Protein AF-A0A8J4SKR1-F1 (afdb_monomer_lite)

Radius of gyration: 70.41 Å; chains: 1; bounding box: 166×47×208 Å

pLDDT: mean 72.51, std 21.47, range [29.7, 98.38]

Secondary structure (DSSP, 8-state):
-HHHHHHHHHHHHHHHHHHHHHHHHHHHHHHHHHHHHHHHHHHHHHHHHHHHHHHS----TT---TT---HHHHHHHHHHHHHHHHHHHHHHHHHHHHHHHHHHT-------------------S-PPPHHHHHHHHHHHHHHHHHHHHHHHHHHHHHHHHHHHHHHHHHHHHHHHHHHHHHHHHHHHHHHHHHH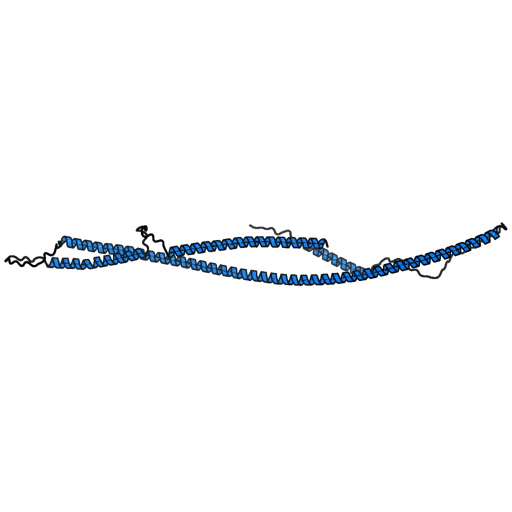HHHHHHHHHHHHHHHHHHHHHHHHHHHHHHHHHHHHHHHHHHHHHHHHHHHHHHHHHHHHHHHHHHHHHHHHHHHHHHHHHHHHHHHHTS----------------------------------HHHHHHHHHHHHHHHHHHHHHHHTTS--S-------

InterPro domains:
  IPR009800 Coiled-coil alpha-helical rod protein 1 [PTHR46822] (12-260)

Organism: NCBI:txid100268

Sequence (355 aa):
IYVLFQLLRKQLQREKSQHEALQKSYSEFRKVAMTSLSGLHAHAAQLSHTILQFVHPQVDPERLPLNSLSAPHIFYRLRQLERRLNFAVNRLPLLGGHMTLHRSLAPERCDQAIQTCSPGRDHFLGSLSSAEMKELISHAQAEVEQLKQERDSVLRKLEQNAKTFNQRVQTAQDEVKLEVSNLRELTRVLEESLKEKNEELNNCHVQLDELKTRQLQIQQEATEERSRLQAQLAETNKQLAKAKVEVRRAERRIDRDLNERKLLMAGMEDTSRSRIQHTEHTSHAVQPDLCAVHATDVKVNLQPMLTGTTDLNVTHCLNPVQLDAVAKSLHQLTQLAKCLKSDSSDDADSSEIQT

Foldseek 3Di:
DVVVVVVVVVVVVVVVVVVVVVVVVVVVVVVVVVVVVVVVVVVVVVVVVVVVCVVDVPCPVPDDPPPDQDPVNLVVVLVVLVVVLVVLVVVLVVLVVVLVVVVVVDDDDDPDDDDDDDPDDPPPPDDDDNVRSVVVNVVSVVVNVVSVVVNVVSVVVNVVVVVVVVVVVVVVVVVVVVVVVVVVVVVVVVVVVVVVVVVVVVVVVVVVVVVVVVVVVVVVVVVVVVVVVVVVVVVVVVVVVVVVVVVVVVVVVVVVVVVVVVVVVVVVVVVVVVVVVVVVVVPVDDDDDDDDDDDDDDDDDDDDDDDDDDDDDPPPPDDVVVVVVVVVVVVVVVVVVVVVVVVVPDDPDDPDDDD

Structure (mmCIF, N/CA/C/O backbone):
data_AF-A0A8J4SKR1-F1
#
_entry.id   AF-A0A8J4SKR1-F1
#
loop_
_atom_site.group_PDB
_atom_site.id
_atom_site.type_symbol
_atom_site.label_atom_id
_atom_site.label_alt_id
_atom_site.label_comp_id
_atom_site.label_asym_id
_atom_site.label_entity_id
_atom_site.label_seq_id
_atom_site.pdbx_PDB_ins_code
_atom_site.Cartn_x
_atom_site.Cartn_y
_atom_site.Cartn_z
_atom_site.occupancy
_atom_site.B_iso_or_equiv
_atom_site.auth_seq_id
_atom_site.auth_comp_id
_atom_site.auth_asym_id
_atom_site.auth_atom_id
_atom_site.pdbx_PDB_model_num
ATOM 1 N N . ILE A 1 1 ? 24.626 -6.572 -35.441 1.00 64.19 1 ILE A N 1
ATOM 2 C CA . ILE A 1 1 ? 23.379 -7.381 -35.348 1.00 64.19 1 ILE A CA 1
ATOM 3 C C . ILE A 1 1 ? 23.491 -8.469 -34.274 1.00 64.19 1 ILE A C 1
ATOM 5 O O . ILE A 1 1 ? 22.722 -8.423 -33.326 1.00 64.19 1 ILE A O 1
ATOM 9 N N . TYR A 1 2 ? 24.471 -9.381 -34.341 1.00 67.38 2 TYR A N 1
ATOM 10 C CA . TYR A 1 2 ? 24.635 -10.476 -33.363 1.00 67.38 2 TYR A CA 1
ATOM 11 C C . TYR A 1 2 ? 24.804 -10.013 -31.898 1.00 67.38 2 TYR A C 1
ATOM 13 O O . TYR A 1 2 ? 24.152 -10.536 -30.998 1.00 67.38 2 TYR A O 1
ATOM 21 N N . VAL A 1 3 ? 25.607 -8.969 -31.663 1.00 71.62 3 VAL A N 1
ATOM 22 C CA . VAL A 1 3 ? 25.826 -8.384 -30.323 1.00 71.62 3 VAL A CA 1
ATOM 23 C C . VAL A 1 3 ? 24.549 -7.755 -29.751 1.00 71.62 3 VAL A C 1
ATOM 25 O O . VAL A 1 3 ? 24.255 -7.916 -28.572 1.00 71.62 3 VAL A O 1
ATOM 28 N N . LEU A 1 4 ? 23.746 -7.104 -30.598 1.00 68.94 4 LEU A N 1
ATOM 29 C CA . LEU A 1 4 ? 22.479 -6.484 -30.197 1.00 68.94 4 LEU A CA 1
ATOM 30 C C . LEU A 1 4 ? 21.442 -7.545 -29.792 1.00 68.94 4 LEU A C 1
ATOM 32 O O . LEU A 1 4 ? 20.732 -7.384 -28.805 1.00 68.94 4 LEU A O 1
ATOM 36 N N . PHE A 1 5 ? 21.409 -8.665 -30.521 1.00 78.50 5 PHE A N 1
ATOM 37 C CA . PHE A 1 5 ? 20.557 -9.815 -30.210 1.00 78.50 5 PHE A CA 1
ATOM 38 C C . PHE A 1 5 ? 20.933 -10.468 -28.873 1.00 78.50 5 PHE A C 1
ATOM 40 O O . PHE A 1 5 ? 20.055 -10.817 -28.090 1.00 78.50 5 PHE A O 1
ATOM 47 N N . GLN A 1 6 ? 22.231 -10.601 -28.587 1.00 82.38 6 GLN A N 1
ATOM 48 C CA . GLN A 1 6 ? 22.737 -11.102 -27.302 1.00 82.38 6 GLN A CA 1
ATOM 49 C C . GLN A 1 6 ? 22.342 -10.182 -26.132 1.00 82.38 6 GLN A C 1
ATOM 51 O O . GLN A 1 6 ? 21.929 -10.667 -25.079 1.00 82.38 6 GLN A O 1
ATOM 56 N N . LEU A 1 7 ? 22.414 -8.862 -26.329 1.00 83.31 7 LEU A N 1
ATOM 57 C CA . LEU A 1 7 ? 22.028 -7.859 -25.331 1.00 83.31 7 LEU A CA 1
ATOM 58 C C . LEU A 1 7 ? 20.523 -7.892 -25.032 1.00 83.31 7 LEU A C 1
ATOM 60 O O . LEU A 1 7 ? 20.138 -8.003 -23.870 1.00 83.31 7 LEU A O 1
ATOM 64 N N . LEU A 1 8 ? 19.679 -7.908 -26.068 1.00 81.12 8 LEU A N 1
ATOM 65 C CA . LEU A 1 8 ? 18.223 -8.046 -25.931 1.00 81.12 8 LEU A CA 1
ATOM 66 C C . LEU A 1 8 ? 17.827 -9.348 -25.228 1.00 81.12 8 LEU A C 1
ATOM 68 O O . LEU A 1 8 ? 16.931 -9.351 -24.388 1.00 81.12 8 LEU A O 1
ATOM 72 N N . ARG A 1 9 ? 18.520 -10.454 -25.521 1.00 84.69 9 ARG A N 1
ATOM 73 C CA . ARG A 1 9 ? 18.261 -11.747 -24.878 1.00 84.69 9 ARG A CA 1
ATOM 74 C C . ARG A 1 9 ? 18.609 -11.722 -23.389 1.00 84.69 9 ARG A C 1
ATOM 76 O O . ARG A 1 9 ? 17.839 -12.236 -22.587 1.00 84.69 9 ARG A O 1
ATOM 83 N N . LYS A 1 10 ? 19.721 -11.080 -23.011 1.00 85.81 10 LYS A N 1
ATOM 84 C CA . LYS A 1 10 ? 20.089 -10.869 -21.600 1.00 85.81 10 LYS A CA 1
ATOM 85 C C . LYS A 1 10 ? 19.097 -9.956 -20.876 1.00 85.81 10 LYS A C 1
ATOM 87 O O . LYS A 1 10 ? 18.735 -10.260 -19.744 1.00 85.81 10 LYS A O 1
ATOM 92 N N . GLN A 1 11 ? 18.639 -8.883 -21.523 1.00 82.88 11 GLN A N 1
ATOM 93 C CA . GLN A 1 11 ? 17.628 -7.977 -20.968 1.00 82.88 11 GLN A CA 1
ATOM 94 C C . GLN A 1 11 ? 16.310 -8.721 -20.709 1.00 82.88 11 GLN A C 1
ATOM 96 O O . GLN A 1 11 ? 15.794 -8.691 -19.599 1.00 82.88 11 GLN A O 1
ATOM 101 N N . LEU A 1 12 ? 15.826 -9.477 -21.700 1.00 86.19 12 LEU A N 1
ATOM 102 C CA . LEU A 1 12 ? 14.610 -10.285 -21.586 1.00 86.19 12 LEU A CA 1
ATOM 103 C C . LEU A 1 12 ? 14.718 -11.331 -20.468 1.00 86.19 12 LEU A C 1
ATOM 105 O O . LEU A 1 12 ? 13.757 -11.570 -19.743 1.00 86.19 12 LEU A O 1
ATOM 109 N N . GLN A 1 13 ? 15.892 -11.947 -20.309 1.00 85.88 13 GLN A N 1
ATOM 110 C CA . GLN A 1 13 ? 16.131 -12.920 -19.246 1.00 85.88 13 GLN A CA 1
ATOM 111 C C . GLN A 1 13 ? 16.077 -12.272 -17.854 1.00 85.88 13 GLN A C 1
ATOM 113 O O . GLN A 1 13 ? 15.518 -12.867 -16.935 1.00 85.88 13 GLN A O 1
ATOM 118 N N . ARG A 1 14 ? 16.609 -11.048 -17.707 1.00 86.94 14 ARG A N 1
ATOM 119 C CA . ARG A 1 14 ? 16.536 -10.273 -16.458 1.00 86.94 14 ARG A CA 1
ATOM 120 C C . ARG A 1 14 ? 15.100 -9.893 -16.116 1.00 86.94 14 ARG A C 1
ATOM 122 O O . ARG A 1 14 ? 14.657 -10.204 -15.016 1.00 86.94 14 ARG A O 1
ATOM 129 N N . GLU A 1 15 ? 14.367 -9.325 -17.068 1.00 83.25 15 GLU A N 1
ATOM 130 C CA . GLU A 1 15 ? 12.951 -8.965 -16.895 1.00 83.25 15 GLU A CA 1
ATOM 131 C C . GLU A 1 15 ? 12.106 -10.186 -16.515 1.00 83.25 15 GLU A C 1
ATOM 133 O O . GLU A 1 15 ? 11.306 -10.140 -15.583 1.00 83.25 15 GLU A O 1
ATOM 138 N N . LYS A 1 16 ? 12.347 -11.331 -17.167 1.00 86.81 16 LYS A N 1
ATOM 139 C CA . LYS A 1 16 ? 11.669 -12.584 -16.827 1.00 86.81 16 LYS A CA 1
ATOM 140 C C . LYS A 1 16 ? 11.969 -13.027 -15.392 1.00 86.81 16 LYS A C 1
ATOM 142 O O . LYS A 1 16 ? 11.044 -13.366 -14.660 1.00 86.81 16 LYS A O 1
ATOM 147 N N . SER A 1 17 ? 13.236 -12.988 -14.975 1.00 87.38 17 SER A N 1
ATOM 148 C CA . SER A 1 17 ? 13.617 -13.352 -13.604 1.00 87.38 17 SER A CA 1
ATOM 149 C C . SER A 1 17 ? 13.052 -12.391 -12.551 1.00 87.38 17 SER A C 1
ATOM 151 O O . SER A 1 17 ? 12.629 -12.832 -11.485 1.00 87.38 17 SER A O 1
ATOM 153 N N . GLN A 1 18 ? 12.975 -11.092 -12.859 1.00 83.81 18 GLN A N 1
ATOM 154 C CA . GLN A 1 18 ? 12.355 -10.096 -11.984 1.00 83.81 18 GLN A CA 1
ATOM 155 C C . GLN A 1 18 ? 10.848 -10.320 -11.867 1.00 83.81 18 GLN A C 1
ATOM 157 O O . GLN A 1 18 ? 10.314 -10.273 -10.762 1.00 83.81 18 GLN A O 1
ATOM 162 N N . HIS A 1 19 ? 10.171 -10.632 -12.974 1.00 83.19 19 HIS A N 1
ATOM 163 C CA . HIS A 1 19 ? 8.747 -10.952 -12.965 1.00 83.19 19 HIS A CA 1
ATOM 164 C C . HIS A 1 19 ? 8.445 -12.214 -12.143 1.00 83.19 19 HIS A C 1
ATOM 166 O O . HIS A 1 19 ? 7.527 -12.208 -11.325 1.00 83.19 19 HIS A O 1
ATOM 172 N N . GLU A 1 20 ? 9.249 -13.272 -12.294 1.00 87.69 20 GLU A N 1
ATOM 173 C CA . GLU A 1 20 ? 9.124 -14.500 -11.496 1.00 87.69 20 GLU A CA 1
ATOM 174 C C . GLU A 1 20 ? 9.350 -14.234 -9.995 1.00 87.69 20 GLU A C 1
ATOM 176 O O . GLU A 1 20 ? 8.600 -14.741 -9.155 1.00 87.69 20 GLU A O 1
ATOM 181 N N . ALA A 1 21 ? 10.324 -13.387 -9.640 1.00 86.62 21 ALA A N 1
ATOM 182 C CA . ALA A 1 21 ? 10.569 -12.983 -8.255 1.00 86.62 21 ALA A CA 1
ATOM 183 C C . ALA A 1 21 ? 9.398 -12.175 -7.664 1.00 86.62 21 ALA A C 1
ATOM 185 O O . ALA A 1 21 ? 8.955 -12.449 -6.546 1.00 86.62 21 ALA A O 1
ATOM 186 N N . LEU A 1 22 ? 8.848 -11.231 -8.432 1.00 84.62 22 LEU A N 1
ATOM 187 C CA . LEU A 1 22 ? 7.674 -10.438 -8.052 1.00 84.62 22 LEU A CA 1
ATOM 188 C C . LEU A 1 22 ? 6.434 -11.313 -7.860 1.00 84.62 22 LEU A C 1
ATOM 190 O O . LEU A 1 22 ? 5.716 -11.165 -6.872 1.00 84.62 22 LEU A O 1
ATOM 194 N N . GLN A 1 23 ? 6.203 -12.265 -8.763 1.00 86.69 23 GLN A N 1
ATOM 195 C CA . GLN A 1 23 ? 5.085 -13.199 -8.667 1.00 86.69 23 GLN A CA 1
ATOM 196 C C . GLN A 1 23 ? 5.200 -14.088 -7.421 1.00 86.69 23 GLN A C 1
ATOM 198 O O . GLN A 1 23 ? 4.200 -14.338 -6.741 1.00 86.69 23 GLN A O 1
ATOM 203 N N . LYS A 1 24 ? 6.419 -14.528 -7.084 1.00 88.69 24 LYS A N 1
ATOM 204 C CA . LYS A 1 24 ? 6.681 -15.300 -5.867 1.00 88.69 24 LYS A CA 1
ATOM 205 C C . LYS A 1 24 ? 6.423 -14.466 -4.608 1.00 88.69 24 LYS A C 1
ATOM 207 O O . LYS A 1 24 ? 5.650 -14.910 -3.759 1.00 88.69 24 LYS A O 1
ATOM 212 N N . SER A 1 25 ? 6.957 -13.246 -4.545 1.00 84.62 25 SER A N 1
ATOM 213 C CA . SER A 1 25 ? 6.726 -12.298 -3.443 1.00 84.62 25 SER A CA 1
ATOM 214 C C . SER A 1 25 ? 5.234 -11.999 -3.244 1.00 84.62 25 SER A C 1
ATOM 216 O O . SER A 1 25 ? 4.709 -12.120 -2.137 1.00 84.62 25 SER A O 1
ATOM 218 N N . TYR A 1 26 ? 4.498 -11.741 -4.329 1.00 85.19 26 TYR A N 1
ATOM 219 C CA . TYR A 1 26 ? 3.049 -11.542 -4.275 1.00 85.19 26 TYR A CA 1
ATOM 220 C C . TYR A 1 26 ? 2.308 -12.774 -3.732 1.00 85.19 26 TYR A C 1
ATOM 222 O O . TYR A 1 26 ? 1.372 -12.647 -2.940 1.00 85.19 26 TYR A O 1
ATOM 230 N N . SER A 1 27 ? 2.722 -13.981 -4.130 1.00 84.06 27 SER A N 1
ATOM 231 C CA . SER A 1 27 ? 2.111 -15.221 -3.641 1.00 84.06 27 SER A CA 1
ATOM 232 C C . SER A 1 27 ? 2.346 -15.444 -2.141 1.00 84.06 27 SER A C 1
ATOM 234 O O . SER A 1 27 ? 1.448 -15.924 -1.447 1.00 84.06 27 SER A O 1
ATOM 236 N N . GLU A 1 28 ? 3.519 -15.065 -1.633 1.00 87.25 28 GLU A N 1
ATOM 237 C CA . GLU A 1 28 ? 3.871 -15.140 -0.213 1.00 87.25 28 GLU A CA 1
ATOM 238 C C . GLU A 1 28 ? 3.094 -14.098 0.593 1.00 87.25 28 GLU A C 1
ATOM 240 O O . GLU A 1 28 ? 2.425 -14.458 1.563 1.00 87.25 28 GLU A O 1
ATOM 245 N N . PHE A 1 29 ? 3.061 -12.846 0.128 1.00 86.94 29 PHE A N 1
ATOM 246 C CA . PHE A 1 29 ? 2.246 -11.791 0.730 1.00 86.94 29 PHE A CA 1
ATOM 247 C C . PHE A 1 29 ? 0.768 -12.191 0.804 1.00 86.94 29 PHE A C 1
ATOM 249 O O . PHE A 1 29 ? 0.141 -12.085 1.857 1.00 86.94 29 PHE A O 1
ATOM 256 N N . ARG A 1 30 ? 0.209 -12.725 -0.289 1.00 86.62 30 ARG A N 1
ATOM 257 C CA . ARG A 1 30 ? -1.186 -13.179 -0.326 1.00 86.62 30 ARG A CA 1
ATOM 258 C C . ARG A 1 30 ? -1.452 -14.291 0.687 1.00 86.62 30 ARG A C 1
ATOM 260 O O . ARG A 1 30 ? -2.511 -14.283 1.309 1.00 86.62 30 ARG A O 1
ATOM 267 N N . LYS A 1 31 ? -0.525 -15.238 0.866 1.00 87.00 31 LYS A N 1
ATOM 268 C CA . LYS A 1 31 ? -0.660 -16.284 1.894 1.00 87.00 31 LYS A CA 1
ATOM 269 C C . LYS A 1 31 ? -0.722 -15.671 3.289 1.00 87.00 31 LYS A C 1
ATOM 271 O O . LYS A 1 31 ? -1.662 -15.979 4.014 1.00 87.00 31 LYS A O 1
ATOM 276 N N . VAL A 1 32 ? 0.209 -14.771 3.617 1.00 85.38 32 VAL A N 1
ATOM 277 C CA . VAL A 1 32 ? 0.260 -14.092 4.923 1.00 85.38 32 VAL A CA 1
ATOM 278 C C . VAL A 1 32 ? -1.015 -13.282 5.174 1.00 85.38 32 VAL A C 1
ATOM 280 O O . VAL A 1 32 ? -1.651 -13.434 6.216 1.00 85.38 32 VAL A O 1
ATOM 283 N N . ALA A 1 33 ? -1.450 -12.487 4.196 1.00 70.50 33 ALA A N 1
ATOM 284 C CA . ALA A 1 33 ? -2.665 -11.685 4.298 1.00 70.50 33 ALA A CA 1
ATOM 285 C C . ALA A 1 33 ? -3.915 -12.553 4.524 1.00 70.50 33 ALA A C 1
ATOM 287 O O . ALA A 1 33 ? -4.733 -12.249 5.391 1.00 70.50 33 ALA A O 1
ATOM 288 N N . MET A 1 34 ? -4.045 -13.669 3.797 1.00 84.50 34 MET A N 1
ATOM 289 C CA . MET A 1 34 ? -5.166 -14.598 3.971 1.00 84.50 34 MET A CA 1
ATOM 290 C C . MET A 1 34 ? -5.133 -15.303 5.330 1.00 84.50 34 MET A C 1
ATOM 292 O O . MET A 1 34 ? -6.186 -15.465 5.946 1.00 84.50 34 MET A O 1
ATOM 296 N N . THR A 1 35 ? -3.952 -15.683 5.831 1.00 82.00 35 THR A N 1
ATOM 297 C CA . THR A 1 35 ? -3.831 -16.251 7.181 1.00 82.00 35 THR A CA 1
ATOM 298 C C . THR A 1 35 ? -4.225 -15.239 8.254 1.00 82.00 35 THR A C 1
ATOM 300 O O . THR A 1 35 ? -5.030 -15.576 9.122 1.00 82.00 35 THR A O 1
ATOM 303 N N . SER A 1 36 ? -3.776 -13.985 8.150 1.00 77.75 36 SER A N 1
ATOM 304 C CA . SER A 1 36 ? -4.153 -12.921 9.089 1.00 77.75 36 SER A CA 1
ATOM 305 C C . SER A 1 36 ? -5.655 -12.631 9.060 1.00 77.75 36 SER A C 1
ATOM 307 O O . SER A 1 36 ? -6.281 -12.527 10.113 1.00 77.75 36 SER A O 1
ATOM 309 N N . LEU A 1 37 ? -6.263 -12.586 7.867 1.00 79.12 37 LEU A N 1
ATOM 310 C CA . LEU A 1 37 ? -7.710 -12.414 7.706 1.00 79.12 37 LEU A CA 1
ATOM 311 C C . LEU A 1 37 ? -8.490 -13.566 8.360 1.00 79.12 37 LEU A C 1
ATOM 313 O O . LEU A 1 37 ? -9.465 -13.336 9.074 1.00 79.12 37 LEU A O 1
ATOM 317 N N . SER A 1 38 ? -8.050 -14.810 8.146 1.00 77.31 38 SER A N 1
ATOM 318 C CA . SER A 1 38 ? -8.685 -15.984 8.754 1.00 77.31 38 SER A CA 1
ATOM 319 C C . SER A 1 38 ? -8.552 -15.996 10.282 1.00 77.31 38 SER A C 1
ATOM 321 O O . SER A 1 38 ? -9.516 -16.323 10.973 1.00 77.31 38 SER A O 1
ATOM 323 N N . GLY A 1 39 ? -7.404 -15.559 10.814 1.00 79.31 39 GLY A N 1
ATOM 324 C CA . GLY A 1 39 ? -7.179 -15.400 12.250 1.00 79.31 39 GLY A CA 1
ATOM 325 C C . GLY A 1 39 ? -8.095 -14.344 12.867 1.00 79.31 39 GLY A C 1
ATOM 326 O O . GLY A 1 39 ? -8.744 -14.613 13.875 1.00 79.31 39 GLY A O 1
ATOM 327 N N . LEU A 1 40 ? -8.233 -13.184 12.218 1.00 70.88 40 LEU A N 1
ATOM 328 C CA . LEU A 1 40 ? -9.177 -12.136 12.621 1.00 70.88 40 LEU A CA 1
ATOM 329 C C . LEU A 1 40 ? -10.624 -12.639 12.626 1.00 70.88 40 LEU A C 1
ATOM 331 O O . LEU A 1 40 ? -11.360 -12.385 13.577 1.00 70.88 40 LEU A O 1
ATOM 335 N N . HIS A 1 41 ? -11.028 -13.397 11.604 1.00 74.75 41 HIS A N 1
ATOM 336 C CA . HIS A 1 41 ? -12.371 -13.969 11.548 1.00 74.75 41 HIS A CA 1
ATOM 337 C C . HIS A 1 41 ? -12.610 -14.984 12.679 1.00 74.75 41 HIS A C 1
ATOM 339 O O . HIS A 1 41 ? -13.688 -14.993 13.282 1.00 74.75 41 HIS A O 1
ATOM 345 N N . ALA A 1 42 ? -11.620 -15.821 13.000 1.00 75.88 42 ALA A N 1
ATOM 346 C CA . ALA A 1 42 ? -11.704 -16.758 14.118 1.00 75.88 42 ALA A CA 1
ATOM 347 C C . ALA A 1 42 ? -11.814 -16.026 15.466 1.00 75.88 42 ALA A C 1
ATOM 349 O O . ALA A 1 42 ? -12.671 -16.369 16.283 1.00 75.88 42 ALA A O 1
ATOM 350 N N . HIS A 1 43 ? -11.021 -14.969 15.665 1.00 71.75 43 HIS A N 1
ATOM 351 C CA . HIS A 1 43 ? -11.081 -14.131 16.863 1.00 71.75 43 HIS A CA 1
ATOM 352 C C . HIS A 1 43 ? -12.431 -13.421 17.007 1.00 71.75 43 HIS A C 1
ATOM 354 O O . HIS A 1 43 ? -13.012 -13.415 18.091 1.00 71.75 43 HIS A O 1
ATOM 360 N N . ALA A 1 44 ? -12.971 -12.872 15.916 1.00 68.88 44 ALA A N 1
ATOM 361 C CA . ALA A 1 44 ? -14.284 -12.232 15.905 1.00 68.88 44 ALA A CA 1
ATOM 362 C C . ALA A 1 44 ? -15.416 -13.226 16.223 1.00 68.88 44 ALA A C 1
ATOM 364 O O . ALA A 1 44 ? -16.351 -12.893 16.957 1.00 68.88 44 ALA A O 1
ATOM 365 N N . ALA A 1 45 ? -15.322 -14.463 15.720 1.00 70.31 45 ALA A N 1
ATOM 366 C CA . ALA A 1 45 ? -16.269 -15.530 16.035 1.00 70.31 45 ALA A CA 1
ATOM 367 C C . ALA A 1 45 ? -16.182 -15.955 17.511 1.00 70.31 45 ALA A C 1
ATOM 369 O O . ALA A 1 45 ? -17.214 -16.092 18.168 1.00 70.31 45 ALA A O 1
ATOM 370 N N . GLN A 1 46 ? -14.970 -16.092 18.062 1.00 71.62 46 GLN A N 1
ATOM 371 C CA . GLN A 1 46 ? -14.765 -16.356 19.490 1.00 71.62 46 GLN A CA 1
ATOM 372 C C . GLN A 1 46 ? -15.305 -15.225 20.368 1.00 71.62 46 GLN A C 1
ATOM 374 O O . GLN A 1 46 ? -16.007 -15.498 21.337 1.00 71.62 46 GLN A O 1
ATOM 379 N N . LEU A 1 47 ? -15.039 -13.963 20.028 1.00 63.84 47 LEU A N 1
ATOM 380 C CA . LEU A 1 47 ? -15.595 -12.803 20.733 1.00 63.84 47 LEU A CA 1
ATOM 381 C C . LEU A 1 47 ? -17.123 -12.804 20.693 1.00 63.84 47 LEU A C 1
ATOM 383 O O . LEU A 1 47 ? -17.758 -12.643 21.731 1.00 63.84 47 LEU A O 1
ATOM 387 N N . SER A 1 48 ? -17.713 -13.063 19.525 1.00 64.94 48 SER A N 1
ATOM 388 C CA . SER A 1 48 ? -19.169 -13.158 19.370 1.00 64.94 48 SER A CA 1
ATOM 389 C C . SER A 1 48 ? -19.759 -14.272 20.235 1.00 64.94 48 SER A C 1
ATOM 391 O O . SER A 1 48 ? -20.769 -14.067 20.903 1.00 64.94 48 SER A O 1
ATOM 393 N N . HIS A 1 49 ? -19.106 -15.435 20.282 1.00 65.12 49 HIS A N 1
ATOM 394 C CA . HIS A 1 49 ? -19.520 -16.553 21.124 1.00 65.12 49 HIS A CA 1
ATOM 395 C C . HIS A 1 49 ? -19.400 -16.227 22.621 1.00 65.12 49 HIS A C 1
ATOM 397 O O . HIS A 1 49 ? -20.328 -16.488 23.383 1.00 65.12 49 HIS A O 1
ATOM 403 N N . THR A 1 50 ? -18.304 -15.596 23.044 1.00 63.03 50 THR A N 1
ATOM 404 C CA . THR A 1 50 ? -18.100 -15.165 24.436 1.00 63.03 50 THR A CA 1
ATOM 405 C C . THR A 1 50 ? -19.133 -14.118 24.853 1.00 63.03 50 THR A C 1
ATOM 407 O O . THR A 1 50 ? -19.694 -14.212 25.942 1.00 63.03 50 THR A O 1
ATOM 410 N N . ILE A 1 51 ? -19.451 -13.158 23.977 1.00 56.22 51 ILE A N 1
ATOM 411 C CA . ILE A 1 51 ? -20.506 -12.161 24.206 1.00 56.22 51 ILE A CA 1
ATOM 412 C C . ILE A 1 51 ? -21.870 -12.850 24.325 1.00 56.22 51 ILE A C 1
ATOM 414 O O . ILE A 1 51 ? -22.614 -12.565 25.261 1.00 56.22 51 ILE A O 1
ATOM 418 N N . LEU A 1 52 ? -22.191 -13.800 23.442 1.00 56.19 52 LEU A N 1
ATOM 419 C CA . LEU A 1 52 ? -23.439 -14.566 23.510 1.00 56.19 52 LEU A CA 1
ATOM 420 C C . LEU A 1 52 ? -23.561 -15.369 24.813 1.00 56.19 52 LEU A C 1
ATOM 422 O O . LEU A 1 52 ? -24.628 -15.355 25.421 1.00 56.19 52 LEU A O 1
ATOM 426 N N . GLN A 1 53 ? -22.478 -15.992 25.286 1.00 55.00 53 GLN A N 1
ATOM 427 C CA . GLN A 1 53 ? -22.440 -16.682 26.582 1.00 55.00 53 GLN A CA 1
ATOM 428 C C . GLN A 1 53 ? -22.587 -15.729 27.776 1.00 55.00 53 GLN A C 1
ATOM 430 O O . GLN A 1 53 ? -23.149 -16.108 28.802 1.00 55.00 53 GLN A O 1
ATOM 435 N N . PHE A 1 54 ? -22.104 -14.491 27.652 1.00 50.69 54 PHE A N 1
ATOM 436 C CA . PHE A 1 54 ? -22.254 -13.466 28.685 1.00 50.69 54 PHE A CA 1
ATOM 437 C C . PHE A 1 54 ? -23.685 -12.916 28.755 1.00 50.69 54 PHE A C 1
ATOM 439 O O . PHE A 1 54 ? -24.186 -12.634 29.842 1.00 50.69 54 PHE A O 1
ATOM 446 N N . VAL A 1 55 ? -24.343 -12.766 27.600 1.00 47.09 55 VAL A N 1
ATOM 447 C CA . VAL A 1 55 ? -25.718 -12.249 27.488 1.00 47.09 55 VAL A CA 1
ATOM 448 C C . VAL A 1 55 ? -26.752 -13.338 27.800 1.00 47.09 55 VAL A C 1
ATOM 450 O O . VAL A 1 55 ? -27.793 -13.042 28.382 1.00 47.09 55 VAL A O 1
ATOM 453 N N . HIS A 1 56 ? -26.457 -14.596 27.468 1.00 44.09 56 HIS A N 1
ATOM 454 C CA . HIS A 1 56 ? -27.284 -15.763 27.771 1.00 44.09 56 HIS A CA 1
ATOM 455 C C . HIS A 1 56 ? -26.434 -16.833 28.466 1.00 44.09 56 HIS A C 1
ATOM 457 O O . HIS A 1 56 ? -26.029 -17.807 27.823 1.00 44.09 56 HIS A O 1
ATOM 463 N N . PRO A 1 57 ? -26.151 -16.693 29.774 1.00 47.19 57 PRO A N 1
ATOM 464 C CA . PRO A 1 57 ? -25.570 -17.801 30.512 1.00 47.19 57 PRO A CA 1
ATOM 465 C C . PRO A 1 57 ? -26.548 -18.972 30.406 1.00 47.19 57 PRO A C 1
ATOM 467 O O . PRO A 1 57 ? -27.735 -18.804 30.685 1.00 47.19 57 PRO A O 1
ATOM 470 N N . GLN A 1 58 ? -26.078 -20.140 29.959 1.00 47.09 58 GLN A N 1
ATOM 471 C CA . GLN A 1 58 ? -26.879 -21.361 30.001 1.00 47.09 58 GLN A CA 1
ATOM 472 C C . GLN A 1 58 ? -27.256 -21.614 31.463 1.00 47.09 58 GLN A C 1
ATOM 474 O O . GLN A 1 58 ? -26.445 -22.060 32.274 1.00 47.09 58 GLN A O 1
ATOM 479 N N . VAL A 1 59 ? -28.483 -21.249 31.817 1.00 43.12 59 VAL A N 1
ATOM 480 C CA . VAL A 1 59 ? -29.081 -21.590 33.097 1.00 43.12 59 VAL A CA 1
ATOM 481 C C . VAL A 1 59 ? -29.698 -22.960 32.891 1.00 43.12 59 VAL A C 1
ATOM 483 O O . VAL A 1 59 ? -30.812 -23.052 32.389 1.00 43.12 59 VAL A O 1
ATOM 486 N N . ASP A 1 60 ? -28.974 -24.015 33.255 1.00 42.47 60 ASP A N 1
ATOM 487 C CA . ASP A 1 60 ? -29.614 -25.277 33.616 1.00 42.47 60 ASP A CA 1
ATOM 488 C C . ASP A 1 60 ? -30.222 -25.076 35.014 1.00 42.47 60 ASP A C 1
ATOM 490 O O . ASP A 1 60 ? -29.475 -24.973 35.997 1.00 42.47 60 ASP A O 1
ATOM 494 N N . PRO A 1 61 ? -31.558 -24.974 35.151 1.00 48.00 61 PRO A N 1
ATOM 495 C CA . PRO A 1 61 ? -32.196 -24.655 36.427 1.00 48.00 61 PRO A CA 1
ATOM 496 C C . PRO A 1 61 ? -32.062 -25.767 37.481 1.00 48.00 61 PRO A C 1
ATOM 498 O O . PRO A 1 61 ? -32.389 -25.535 38.642 1.00 48.00 61 PRO A O 1
ATOM 501 N N . GLU A 1 62 ? -31.550 -26.949 37.122 1.00 45.44 62 GLU A N 1
ATOM 502 C CA . GLU A 1 62 ? -31.531 -28.124 38.005 1.00 45.44 62 GLU A CA 1
ATOM 503 C C . GLU A 1 62 ? -30.136 -28.571 38.482 1.00 45.44 62 GLU A C 1
ATOM 505 O O . GLU A 1 62 ? -30.035 -29.517 39.263 1.00 45.44 62 GLU A O 1
ATOM 510 N N . ARG A 1 63 ? -29.039 -27.907 38.082 1.00 44.31 63 ARG A N 1
ATOM 511 C CA . ARG A 1 63 ? -27.669 -28.347 38.439 1.00 44.31 63 ARG A CA 1
ATOM 512 C C . ARG A 1 63 ? -26.712 -27.236 38.870 1.00 44.31 63 ARG A C 1
ATOM 514 O O . ARG A 1 63 ? -25.537 -27.254 38.515 1.00 44.31 63 ARG A O 1
ATOM 521 N N . LEU A 1 64 ? -27.165 -26.295 39.695 1.00 42.25 64 LEU A N 1
ATOM 522 C CA . LEU A 1 64 ? -26.241 -25.372 40.363 1.00 42.25 64 LEU A CA 1
ATOM 523 C C . LEU A 1 64 ? -26.013 -25.793 41.823 1.00 42.25 64 LEU A C 1
ATOM 525 O O . LEU A 1 64 ? -26.967 -25.834 42.603 1.00 42.25 64 LEU A O 1
ATOM 529 N N . PRO A 1 65 ? -24.767 -26.132 42.212 1.00 42.28 65 PRO A N 1
ATOM 530 C CA . PRO A 1 65 ? -24.449 -26.493 43.584 1.00 42.28 65 PRO A CA 1
ATOM 531 C C . PRO A 1 65 ? -24.758 -25.316 44.513 1.00 42.28 65 PRO A C 1
ATOM 533 O O . PRO A 1 65 ? -24.504 -24.159 44.175 1.00 42.28 65 PRO A O 1
ATOM 536 N N . LEU A 1 66 ? -25.225 -25.632 45.725 1.00 47.94 66 LEU A N 1
ATOM 537 C CA . LEU A 1 66 ? -25.614 -24.712 46.810 1.00 47.94 66 LEU A CA 1
ATOM 538 C C . LEU A 1 66 ? -24.551 -23.635 47.164 1.00 47.94 66 LEU A C 1
ATOM 540 O O . LEU A 1 66 ? -24.820 -22.713 47.931 1.00 47.94 66 LEU A O 1
ATOM 544 N N . ASN A 1 67 ? -23.347 -23.742 46.594 1.00 42.81 67 ASN A N 1
ATOM 545 C CA . ASN A 1 67 ? -22.166 -22.943 46.896 1.00 42.81 67 ASN A CA 1
ATOM 546 C C . ASN A 1 67 ? -21.797 -21.886 45.836 1.00 42.81 67 ASN A C 1
ATOM 548 O O . ASN A 1 67 ? -20.933 -21.062 46.126 1.00 42.81 67 ASN A O 1
ATOM 552 N N . SER A 1 68 ? -22.439 -21.832 44.660 1.00 44.97 68 SER A N 1
ATOM 553 C CA . SER A 1 68 ? -22.232 -20.730 43.697 1.00 44.97 68 SER A CA 1
ATOM 554 C C . SER A 1 68 ? -23.483 -19.856 43.587 1.00 44.97 68 SER A C 1
ATOM 556 O O . SER A 1 68 ? -24.263 -19.956 42.639 1.00 44.97 68 SER A O 1
ATOM 558 N N . LEU A 1 69 ? -23.710 -18.997 44.584 1.00 57.09 69 LEU A N 1
ATOM 559 C CA . LEU A 1 69 ? -24.824 -18.052 44.528 1.00 57.09 69 LEU A CA 1
ATOM 560 C C . LEU A 1 69 ? -24.535 -16.954 43.494 1.00 57.09 69 LEU A C 1
ATOM 562 O O . LEU A 1 69 ? -23.751 -16.036 43.739 1.00 57.09 69 LEU A O 1
ATOM 566 N N . SER A 1 70 ? -25.214 -17.031 42.351 1.00 63.56 70 SER A N 1
ATOM 567 C CA . SER A 1 70 ? -25.327 -15.922 41.404 1.00 63.56 70 SER A CA 1
ATOM 568 C C . SER A 1 70 ? -26.018 -14.721 42.069 1.00 63.56 70 SER A C 1
ATOM 570 O O . SER A 1 70 ? -26.821 -14.882 42.993 1.00 63.56 70 SER A O 1
ATOM 572 N N . ALA A 1 71 ? -25.724 -13.496 41.616 1.00 60.81 71 ALA A N 1
ATOM 573 C CA . ALA A 1 71 ? -26.286 -12.271 42.201 1.00 60.81 71 ALA A CA 1
ATOM 574 C C . ALA A 1 71 ? -27.829 -12.290 42.351 1.00 60.81 71 ALA A C 1
ATOM 576 O O . ALA A 1 71 ? -28.311 -11.928 43.427 1.00 60.81 71 ALA A O 1
ATOM 577 N N . PRO A 1 72 ? -28.621 -12.792 41.377 1.00 68.75 72 PRO A N 1
ATOM 578 C CA . PRO A 1 72 ? -30.074 -12.929 41.535 1.00 68.75 72 PRO A CA 1
ATOM 579 C C . PRO A 1 72 ? -30.477 -13.823 42.715 1.00 68.75 72 PRO A C 1
ATOM 581 O O . PRO A 1 72 ? -31.442 -13.533 43.422 1.00 68.75 72 PRO A O 1
ATOM 584 N N . HIS A 1 73 ? -29.710 -14.884 42.969 1.00 69.19 73 HIS A N 1
ATOM 585 C CA . HIS A 1 73 ? -29.958 -15.827 44.055 1.00 69.19 73 HIS A CA 1
ATOM 586 C C . HIS A 1 73 ? -29.689 -15.197 45.432 1.00 69.19 73 HIS A C 1
ATOM 588 O O . HIS A 1 73 ? -30.430 -15.430 46.387 1.00 69.19 73 HIS A O 1
ATOM 594 N N . ILE A 1 74 ? -28.669 -14.336 45.524 1.00 71.56 74 ILE A N 1
ATOM 595 C CA . ILE A 1 74 ? -28.352 -13.557 46.732 1.00 71.56 74 ILE A CA 1
ATOM 596 C C . ILE A 1 74 ? -29.487 -12.578 47.056 1.00 71.56 74 ILE A C 1
ATOM 598 O O . ILE A 1 74 ? -29.953 -12.538 48.194 1.00 71.56 74 ILE A O 1
ATOM 602 N N . PHE A 1 75 ? -29.984 -11.836 46.061 1.00 71.50 75 PHE A N 1
ATOM 603 C CA . PHE A 1 75 ? -31.103 -10.905 46.248 1.00 71.50 75 PHE A CA 1
ATOM 604 C C . PHE A 1 75 ? -32.406 -11.617 46.623 1.00 71.50 75 PHE A C 1
ATOM 606 O O . PHE A 1 75 ? -33.127 -11.157 47.512 1.00 71.50 75 PHE A O 1
ATOM 613 N N . TYR A 1 76 ? -32.695 -12.759 45.993 1.00 73.69 76 TYR A N 1
ATOM 614 C CA . TYR A 1 76 ? -33.848 -13.585 46.348 1.00 73.69 76 TYR A CA 1
ATOM 615 C C . TYR A 1 76 ? -33.768 -14.061 47.806 1.00 73.69 76 TYR A C 1
ATOM 617 O O . TYR A 1 76 ? -34.729 -13.904 48.564 1.00 73.69 76 TYR A O 1
ATOM 625 N N . ARG A 1 77 ? -32.600 -14.563 48.233 1.00 74.69 77 ARG A N 1
ATOM 626 C CA . ARG A 1 77 ? -32.379 -15.010 49.613 1.00 74.69 77 ARG A CA 1
ATOM 627 C C . ARG A 1 77 ? -32.468 -13.861 50.619 1.00 74.69 77 ARG A C 1
ATOM 629 O O . ARG A 1 77 ? -33.092 -14.044 51.660 1.00 74.69 77 ARG A O 1
ATOM 636 N N . LEU A 1 78 ? -31.920 -12.683 50.311 1.00 73.44 78 LEU A N 1
ATOM 637 C CA . LEU A 1 78 ? -32.045 -11.487 51.158 1.00 73.44 78 LEU A CA 1
ATOM 638 C C . LEU A 1 78 ? -33.507 -11.090 51.357 1.00 73.44 78 LEU A C 1
ATOM 640 O O . LEU A 1 78 ? -33.934 -10.896 52.490 1.00 73.44 78 LEU A O 1
ATOM 644 N N . ARG A 1 79 ? -34.294 -11.048 50.279 1.00 76.69 79 ARG A N 1
ATOM 645 C CA . ARG A 1 79 ? -35.721 -10.707 50.339 1.00 76.69 79 ARG A CA 1
ATOM 646 C C . ARG A 1 79 ? -36.533 -11.755 51.111 1.00 76.69 79 ARG A C 1
ATOM 648 O O . ARG A 1 79 ? -37.485 -11.414 51.810 1.00 76.69 79 ARG A O 1
ATOM 655 N N . GLN A 1 80 ? -36.164 -13.034 51.020 1.00 81.38 80 GLN A N 1
ATOM 656 C CA . GLN A 1 80 ? -36.776 -14.102 51.818 1.00 81.38 80 GLN A CA 1
ATOM 657 C C . GLN A 1 80 ? -36.441 -13.959 53.311 1.00 81.38 80 GLN A C 1
ATOM 659 O O . GLN A 1 80 ? -37.332 -14.078 54.154 1.00 81.38 80 GLN A O 1
ATOM 664 N N . LEU A 1 81 ? -35.176 -13.683 53.637 1.00 75.44 81 LEU A N 1
ATOM 665 C CA . LEU A 1 81 ? -34.721 -13.457 55.008 1.00 75.44 81 LEU A CA 1
ATOM 666 C C . LEU A 1 81 ? -35.370 -12.213 55.611 1.00 75.44 81 LEU A C 1
ATOM 668 O O . LEU A 1 81 ? -35.870 -12.287 56.723 1.00 75.44 81 LEU A O 1
ATOM 672 N N . GLU A 1 82 ? -35.456 -11.115 54.865 1.00 78.62 82 GLU A N 1
ATOM 673 C CA . GLU A 1 82 ? -36.131 -9.883 55.280 1.00 78.62 82 GLU A CA 1
ATOM 674 C C . GLU A 1 82 ? -37.598 -10.134 55.658 1.00 78.62 82 GLU A C 1
ATOM 676 O O . GLU A 1 82 ? -38.053 -9.711 56.720 1.00 78.62 82 GLU A O 1
ATOM 681 N N . ARG A 1 83 ? -38.333 -10.896 54.836 1.00 78.62 83 ARG A N 1
ATOM 682 C CA . ARG A 1 83 ? -39.724 -11.278 55.132 1.00 78.62 83 ARG A CA 1
ATOM 683 C C . ARG A 1 83 ? -39.835 -12.146 56.385 1.00 78.62 83 ARG A C 1
ATOM 685 O O . ARG A 1 83 ? -40.712 -11.897 57.208 1.00 78.62 83 ARG A O 1
ATOM 692 N N . ARG A 1 84 ? -38.957 -13.143 56.546 1.00 77.81 84 ARG A N 1
ATOM 693 C CA . ARG A 1 84 ? -38.938 -14.015 57.736 1.00 77.81 84 ARG A CA 1
ATOM 694 C C . ARG A 1 84 ? -38.571 -13.246 59.003 1.00 77.81 84 ARG A C 1
ATOM 696 O O . ARG A 1 84 ? -39.180 -13.470 60.040 1.00 77.81 84 ARG A O 1
ATOM 703 N N . LEU A 1 85 ? -37.622 -12.321 58.907 1.00 75.38 85 LEU A N 1
ATOM 704 C CA . LEU A 1 85 ? -37.143 -11.513 60.023 1.00 75.38 85 LEU A CA 1
ATOM 705 C C . LEU A 1 85 ? -38.214 -10.502 60.450 1.00 75.38 85 LEU A C 1
ATOM 707 O O . LEU A 1 85 ? -38.507 -10.412 61.635 1.00 75.38 85 LEU A O 1
ATOM 711 N N . ASN A 1 86 ? -38.898 -9.851 59.501 1.00 77.75 86 ASN A N 1
ATOM 712 C CA . ASN A 1 86 ? -40.084 -9.036 59.791 1.00 77.75 86 ASN A CA 1
ATOM 713 C C . ASN A 1 86 ? -41.196 -9.856 60.454 1.00 77.75 86 ASN A C 1
ATOM 715 O O . ASN A 1 86 ? -41.786 -9.424 61.442 1.00 77.75 86 ASN A O 1
ATOM 719 N N . PHE A 1 87 ? -41.472 -11.058 59.947 1.00 75.94 87 PHE A N 1
ATOM 720 C CA . PHE A 1 87 ? -42.477 -11.938 60.539 1.00 75.94 87 PHE A CA 1
ATOM 721 C C . PHE A 1 87 ? -42.117 -12.352 61.979 1.00 75.94 87 PHE A C 1
ATOM 723 O O . PHE A 1 87 ? -42.964 -12.277 62.869 1.00 75.94 87 PHE A O 1
ATOM 730 N N . ALA A 1 88 ? -40.862 -12.730 62.233 1.00 69.19 88 ALA A N 1
ATOM 731 C CA . ALA A 1 88 ? -40.379 -13.128 63.555 1.00 69.19 88 ALA A CA 1
ATOM 732 C C . ALA A 1 88 ? -40.350 -11.952 64.553 1.00 69.19 88 ALA A C 1
ATOM 734 O O . ALA A 1 88 ? -40.818 -12.088 65.685 1.00 69.19 88 ALA A O 1
ATOM 735 N N . VAL A 1 89 ? -39.883 -10.775 64.120 1.00 70.25 89 VAL A N 1
ATOM 736 C CA . VAL A 1 89 ? -39.839 -9.551 64.938 1.00 70.25 89 VAL A CA 1
ATOM 737 C C . VAL A 1 89 ? -41.241 -9.070 65.313 1.00 70.25 89 VAL A C 1
ATOM 739 O O . VAL A 1 89 ? -41.438 -8.631 66.439 1.00 70.25 89 VAL A O 1
ATOM 742 N N . ASN A 1 90 ? -42.236 -9.218 64.435 1.00 75.06 90 ASN A N 1
ATOM 743 C CA . ASN A 1 90 ? -43.616 -8.814 64.725 1.00 75.06 90 ASN A CA 1
ATOM 744 C C . ASN A 1 90 ? -44.352 -9.773 65.684 1.00 75.06 90 ASN A C 1
ATOM 746 O O . ASN A 1 90 ? -45.273 -9.352 66.381 1.00 75.06 90 ASN A O 1
ATOM 750 N N . ARG A 1 91 ? -43.956 -11.054 65.765 1.00 69.44 91 ARG A N 1
ATOM 751 C CA . ARG A 1 91 ? -44.556 -12.034 66.698 1.00 69.44 91 ARG A CA 1
ATOM 752 C C . ARG A 1 91 ? -44.097 -11.857 68.143 1.00 69.44 91 ARG A C 1
ATOM 754 O O . ARG A 1 91 ? -44.858 -12.144 69.062 1.00 69.44 91 ARG A O 1
ATOM 761 N N . LEU A 1 92 ? -42.869 -11.395 68.349 1.00 64.56 92 LEU A N 1
ATOM 762 C CA . LEU A 1 92 ? -42.247 -11.268 69.669 1.00 64.56 92 LEU A CA 1
ATOM 763 C C . LEU A 1 92 ? -42.996 -10.305 70.618 1.00 64.56 92 LEU A C 1
ATOM 765 O O . LEU A 1 92 ? -43.278 -10.704 71.749 1.00 64.56 92 LEU A O 1
ATOM 769 N N . PRO A 1 93 ? -43.405 -9.096 70.183 1.00 65.81 93 PRO A N 1
ATOM 770 C CA . PRO A 1 93 ? -44.236 -8.195 70.981 1.00 65.81 93 PRO A CA 1
ATOM 771 C C . PRO A 1 93 ? -45.626 -8.766 71.286 1.00 65.81 93 PRO A C 1
ATOM 773 O O . PRO A 1 93 ? -46.141 -8.559 72.381 1.00 65.81 93 PRO A O 1
ATOM 776 N N . LEU A 1 94 ? -46.219 -9.512 70.347 1.00 67.56 94 LEU A N 1
ATOM 777 C CA . LEU A 1 94 ? -47.541 -10.131 70.511 1.00 67.56 94 LEU A CA 1
ATOM 778 C C . LEU A 1 94 ? -47.504 -11.280 71.530 1.00 67.56 94 LEU A C 1
ATOM 780 O O . LEU A 1 94 ? -48.359 -11.355 72.411 1.00 67.56 94 LEU A O 1
ATOM 784 N N . LEU A 1 95 ? -46.482 -12.138 71.460 1.00 60.16 95 LEU A N 1
ATOM 785 C CA . LEU A 1 95 ? -46.233 -13.200 72.442 1.00 60.16 95 LEU A CA 1
ATOM 786 C C . LEU A 1 95 ? -45.893 -12.623 73.823 1.00 60.16 95 LEU A C 1
ATOM 788 O O . LEU A 1 95 ? -46.390 -13.114 74.837 1.00 60.16 95 LEU A O 1
ATOM 792 N N . GLY A 1 96 ? -45.098 -11.549 73.860 1.00 60.56 96 GLY A N 1
ATOM 793 C CA . GLY A 1 96 ? -44.807 -10.797 75.078 1.00 60.56 96 GLY A CA 1
ATOM 794 C C . GLY A 1 96 ? -46.073 -10.226 75.716 1.00 60.56 96 GLY A C 1
ATOM 795 O O . GLY A 1 96 ? -46.307 -10.457 76.896 1.00 60.56 96 GLY A O 1
ATOM 796 N N . GLY A 1 97 ? -46.931 -9.566 74.931 1.00 63.94 97 GLY A N 1
ATOM 797 C CA . GLY A 1 97 ? -48.211 -9.018 75.389 1.00 63.94 97 GLY A CA 1
ATOM 798 C C . GLY A 1 97 ? -49.171 -10.081 75.928 1.00 63.94 97 GLY A C 1
ATOM 799 O O . GLY A 1 97 ? -49.771 -9.881 76.985 1.00 63.94 97 GLY A O 1
ATOM 800 N N . HIS A 1 98 ? -49.263 -11.240 75.267 1.00 60.88 98 HIS A N 1
ATOM 801 C CA . HIS A 1 98 ? -50.043 -12.376 75.767 1.00 60.88 98 HIS A CA 1
ATOM 802 C C . HIS A 1 98 ? -49.531 -12.894 77.117 1.00 60.88 98 HIS A C 1
ATOM 804 O O . HIS A 1 98 ? -50.342 -13.183 77.994 1.00 60.88 98 HIS A O 1
ATOM 810 N N . MET A 1 99 ? -48.211 -12.961 77.323 1.00 58.50 99 MET A N 1
ATOM 811 C CA . MET A 1 99 ? -47.627 -13.340 78.615 1.00 58.50 99 MET A CA 1
ATOM 812 C C . MET A 1 99 ? -47.950 -12.337 79.719 1.00 58.50 99 MET A C 1
ATOM 814 O O . MET A 1 99 ? -48.270 -12.739 80.839 1.00 58.50 99 MET A O 1
ATOM 818 N N . THR A 1 100 ? -47.887 -11.036 79.427 1.00 61.56 100 THR A N 1
ATOM 819 C CA . THR A 1 100 ? -48.229 -9.993 80.402 1.00 61.56 100 THR A CA 1
ATOM 820 C C . THR A 1 100 ? -49.706 -10.063 80.781 1.00 61.56 100 THR A C 1
ATOM 822 O O . THR A 1 100 ? -50.033 -9.998 81.964 1.00 61.56 100 THR A O 1
ATOM 825 N N . LEU A 1 101 ? -50.595 -10.280 79.807 1.00 60.72 101 LEU A N 1
ATOM 826 C CA . LEU A 1 101 ? -52.035 -10.441 80.031 1.00 60.72 101 LEU A CA 1
ATOM 827 C C . LEU A 1 101 ? -52.359 -11.715 80.829 1.00 60.72 101 LEU A C 1
ATOM 829 O O . LEU A 1 101 ? -53.093 -11.636 81.810 1.00 60.72 101 LEU A O 1
ATOM 833 N N . HIS A 1 102 ? -51.752 -12.861 80.498 1.00 57.59 102 HIS A N 1
ATOM 834 C CA . HIS A 1 102 ? -51.929 -14.107 81.262 1.00 57.59 102 HIS A CA 1
ATOM 835 C C . HIS A 1 102 ? -51.402 -14.008 82.699 1.00 57.59 102 HIS A C 1
ATOM 837 O O . HIS A 1 102 ? -51.965 -14.617 83.605 1.00 57.59 102 HIS A O 1
ATOM 843 N N . ARG A 1 103 ? -50.337 -13.228 82.927 1.00 53.03 103 ARG A N 1
ATOM 844 C CA . ARG A 1 103 ? -49.790 -12.966 84.267 1.00 53.03 103 ARG A CA 1
ATOM 845 C C . ARG A 1 103 ? -50.667 -12.014 85.086 1.00 53.03 103 ARG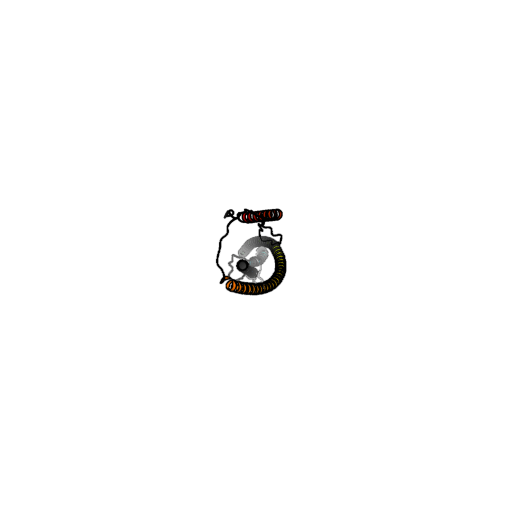 A C 1
ATOM 847 O O . ARG A 1 103 ? -50.678 -12.118 86.306 1.00 53.03 103 ARG A O 1
ATOM 854 N N . SER A 1 104 ? -51.393 -11.116 84.415 1.00 50.41 104 SER A N 1
ATOM 855 C CA . SER A 1 104 ? -52.342 -10.166 85.021 1.00 50.41 104 SER A CA 1
ATOM 856 C C . SER A 1 104 ? -53.695 -10.807 85.355 1.00 50.41 104 SER A C 1
ATOM 858 O O . SER A 1 104 ? -54.424 -10.295 86.193 1.00 50.41 104 SER A O 1
ATOM 860 N N . LEU A 1 105 ? -54.018 -11.934 84.711 1.00 49.44 105 LEU A N 1
ATOM 861 C CA . LEU A 1 105 ? -55.213 -12.760 84.928 1.00 49.44 105 LEU A CA 1
ATOM 862 C C . LEU A 1 105 ? -54.962 -13.929 85.900 1.00 49.44 105 LEU A C 1
ATOM 864 O O . LEU A 1 105 ? -55.677 -14.931 85.869 1.00 49.44 105 LEU A O 1
ATOM 868 N N . ALA A 1 106 ? -53.943 -13.829 86.760 1.00 41.41 106 ALA A N 1
ATOM 869 C CA . ALA A 1 106 ? -53.794 -14.773 87.862 1.00 41.41 106 ALA A CA 1
ATOM 870 C C . ALA A 1 106 ? -55.061 -14.709 88.741 1.00 41.41 106 ALA A C 1
ATOM 872 O O . ALA A 1 106 ? -55.481 -13.606 89.092 1.00 41.41 106 ALA A O 1
ATOM 873 N N . PRO A 1 107 ? -55.695 -15.848 89.077 1.00 43.44 107 PRO A N 1
ATOM 874 C CA . PRO A 1 107 ? -56.935 -15.836 89.832 1.00 43.44 107 PRO A CA 1
ATOM 875 C C . PRO A 1 107 ? -56.644 -15.287 91.228 1.00 43.44 107 PRO A C 1
ATOM 877 O O . PRO A 1 107 ? -55.962 -15.931 92.030 1.00 43.44 107 PRO A O 1
ATOM 880 N N . GLU A 1 108 ? -57.155 -14.090 91.522 1.00 39.12 108 GLU A N 1
ATOM 881 C CA . GLU A 1 108 ? -57.374 -13.695 92.906 1.00 39.12 108 GLU A CA 1
ATOM 882 C C . GLU A 1 108 ? -58.195 -14.802 93.566 1.00 39.12 108 GLU A C 1
ATOM 884 O O . GLU A 1 108 ? -59.210 -15.265 93.036 1.00 39.12 108 GLU A O 1
ATOM 889 N N . ARG A 1 109 ? -57.692 -15.281 94.703 1.00 43.00 109 ARG A N 1
ATOM 890 C CA . ARG A 1 109 ? -58.375 -16.241 95.561 1.00 43.00 109 ARG A CA 1
ATOM 891 C C . ARG A 1 109 ? -59.761 -15.690 95.892 1.00 43.00 109 ARG A C 1
ATOM 893 O O . ARG A 1 109 ? -59.878 -14.764 96.686 1.00 43.00 109 ARG A O 1
ATOM 900 N N . CYS A 1 110 ? -60.792 -16.258 95.282 1.00 38.19 110 CYS A N 1
ATOM 901 C CA . CYS A 1 110 ? -62.175 -16.007 95.649 1.00 38.19 110 CYS A CA 1
ATOM 902 C C . CYS A 1 110 ? -62.630 -17.188 96.508 1.00 38.19 110 CYS A C 1
ATOM 904 O O . CYS A 1 110 ? -63.019 -18.239 95.992 1.00 38.19 110 CYS A O 1
ATOM 906 N N . ASP A 1 111 ? -62.503 -17.036 97.824 1.00 37.97 111 ASP A N 1
ATOM 907 C CA . ASP A 1 111 ? -63.163 -17.922 98.774 1.00 37.97 111 ASP A CA 1
ATOM 908 C C . ASP A 1 111 ? -64.681 -17.671 98.704 1.00 37.97 111 ASP A C 1
ATOM 910 O O . ASP A 1 111 ? -65.151 -16.570 98.964 1.00 37.97 111 ASP A O 1
ATOM 914 N N . GLN A 1 112 ? -65.413 -18.727 98.328 1.00 40.31 112 GLN A N 1
ATOM 915 C CA . GLN A 1 112 ? -66.835 -19.009 98.588 1.00 40.31 112 GLN A CA 1
ATOM 916 C C . GLN A 1 112 ? -67.889 -17.932 98.247 1.00 40.31 112 GLN A C 1
ATOM 918 O O . GLN A 1 112 ? -68.109 -17.006 99.016 1.00 40.31 112 GLN A O 1
ATOM 923 N N . ALA A 1 113 ? -68.697 -18.183 97.202 1.00 38.03 113 ALA A N 1
ATOM 924 C CA . ALA A 1 113 ? -70.148 -18.431 97.337 1.00 38.03 113 ALA A CA 1
ATOM 925 C C . ALA A 1 113 ? -70.895 -18.484 95.980 1.00 38.03 113 ALA A C 1
ATOM 927 O O . ALA A 1 113 ? -70.900 -17.531 95.212 1.00 38.03 113 ALA A O 1
ATOM 928 N N . ILE A 1 114 ? -71.630 -19.590 95.805 1.00 36.75 114 ILE A N 1
ATOM 929 C CA . ILE A 1 114 ? -72.887 -19.761 95.049 1.00 36.75 114 ILE A CA 1
ATOM 930 C C . ILE A 1 114 ? -72.814 -19.860 93.510 1.00 36.75 114 ILE A C 1
ATOM 932 O O . ILE A 1 114 ? -72.634 -18.902 92.765 1.00 36.75 114 ILE A O 1
ATOM 936 N N . GLN A 1 115 ? -73.103 -21.088 93.065 1.00 44.84 115 GLN A N 1
ATOM 937 C CA . GLN A 1 115 ? -73.597 -21.475 91.746 1.00 44.84 115 GLN A CA 1
ATOM 938 C C . GLN A 1 115 ? -74.711 -20.552 91.232 1.00 44.84 115 GLN A C 1
ATOM 940 O O . GLN A 1 115 ? -75.796 -20.521 91.801 1.00 44.84 115 GLN A O 1
ATOM 945 N N . THR A 1 116 ? -74.507 -19.960 90.058 1.00 35.56 116 THR A N 1
ATOM 946 C CA . THR A 1 116 ? -75.527 -19.936 88.998 1.00 35.56 116 THR A CA 1
ATOM 947 C C . THR A 1 116 ? -74.833 -20.070 87.642 1.00 35.56 116 THR A C 1
ATOM 949 O O . THR A 1 116 ? -73.847 -19.399 87.349 1.00 35.56 116 THR A O 1
ATOM 952 N N . CYS A 1 117 ? -75.304 -21.025 86.842 1.00 31.23 117 CYS A N 1
ATOM 953 C CA . CYS A 1 117 ? -74.810 -21.289 85.497 1.00 31.23 117 CYS A CA 1
ATOM 954 C C . CYS A 1 117 ? -75.222 -20.166 84.538 1.00 31.23 117 CYS A C 1
ATOM 956 O O . CYS A 1 117 ? -76.401 -19.830 84.473 1.00 31.23 117 CYS A O 1
ATOM 958 N N . SER A 1 118 ? -74.279 -19.715 83.710 1.00 30.70 118 SER A N 1
ATOM 959 C CA . SER A 1 118 ? -74.558 -19.092 82.411 1.00 30.70 118 SER A CA 1
ATOM 960 C C . SER A 1 118 ? -73.759 -19.848 81.340 1.00 30.70 118 SER A C 1
ATOM 962 O O . SER A 1 118 ? -72.527 -19.786 81.365 1.00 30.70 118 SER A O 1
ATOM 964 N N . PRO A 1 119 ? -74.406 -20.586 80.416 1.00 44.16 119 PRO A N 1
ATOM 965 C CA . PRO A 1 119 ? -73.727 -21.259 79.318 1.00 44.16 119 PRO A CA 1
ATOM 966 C C . PRO A 1 119 ? -73.548 -20.247 78.182 1.00 44.16 119 PRO A C 1
ATOM 968 O O . PRO A 1 119 ? -74.509 -19.874 77.516 1.00 44.16 119 PRO A O 1
ATOM 971 N N . GLY A 1 120 ? -72.332 -19.739 77.993 1.00 37.94 120 GLY A N 1
ATOM 972 C CA . GLY A 1 120 ? -72.100 -18.724 76.960 1.00 37.94 120 GLY A CA 1
ATOM 973 C C . GLY A 1 120 ? -70.692 -18.148 76.889 1.00 37.94 120 GLY A C 1
ATOM 974 O O . GLY A 1 120 ? -70.529 -16.998 76.494 1.00 37.94 120 GLY A O 1
ATOM 975 N N . ARG A 1 121 ? -69.665 -18.904 77.278 1.00 37.78 121 ARG A N 1
ATOM 976 C CA . ARG A 1 121 ? -68.297 -18.579 76.873 1.00 37.78 121 ARG A CA 1
ATOM 977 C C . ARG A 1 121 ? -67.721 -19.778 76.169 1.00 37.78 121 ARG A C 1
ATOM 979 O O . ARG A 1 121 ? -67.459 -20.798 76.799 1.00 37.78 121 ARG A O 1
ATOM 986 N N . ASP A 1 122 ? -67.575 -19.613 74.863 1.00 35.00 122 ASP A N 1
ATOM 987 C CA . ASP A 1 122 ? -66.772 -20.459 74.008 1.00 35.00 122 ASP A CA 1
ATOM 988 C C . ASP A 1 122 ? -65.524 -20.899 74.767 1.00 35.00 122 ASP A C 1
ATOM 990 O O . ASP A 1 122 ? -64.714 -20.082 75.219 1.00 35.00 122 ASP A O 1
ATOM 994 N N . HIS A 1 123 ? -65.406 -22.212 74.944 1.00 39.31 123 HIS A N 1
ATOM 995 C CA . HIS A 1 123 ? -64.157 -22.854 75.287 1.00 39.31 123 HIS A CA 1
ATOM 996 C C . HIS A 1 123 ? -63.166 -22.523 74.169 1.00 39.31 123 HIS A C 1
ATOM 998 O O . HIS A 1 123 ? -63.056 -23.245 73.180 1.00 39.31 123 HIS A O 1
ATOM 1004 N N . PHE A 1 124 ? -62.469 -21.394 74.306 1.00 41.56 124 PHE A N 1
ATOM 1005 C CA . PHE A 1 124 ? -61.299 -21.101 73.503 1.00 41.56 124 PHE A CA 1
ATOM 1006 C C . PHE A 1 124 ? -60.286 -22.215 73.769 1.00 41.56 124 PHE A C 1
ATOM 1008 O O . PHE A 1 124 ? -59.717 -22.334 74.852 1.00 41.56 124 PHE A O 1
ATOM 1015 N N . LEU A 1 125 ? -60.163 -23.070 72.758 1.00 40.62 125 LEU A N 1
ATOM 1016 C CA . LEU A 1 125 ? -59.089 -24.010 72.478 1.00 40.62 125 LEU A CA 1
ATOM 1017 C C . LEU A 1 125 ? -57.780 -23.670 73.220 1.00 40.62 125 LEU A C 1
ATOM 1019 O O . LEU A 1 125 ? -57.176 -22.634 72.964 1.00 40.62 125 LEU A O 1
ATOM 1023 N N . GLY A 1 126 ? -57.353 -24.580 74.102 1.00 46.75 126 GLY A N 1
ATOM 1024 C CA . GLY A 1 126 ? -55.971 -24.779 74.560 1.00 46.75 126 GLY A CA 1
ATOM 1025 C C . GLY A 1 126 ? -55.150 -23.528 74.888 1.00 46.75 126 GLY A C 1
ATOM 1026 O O . GLY A 1 126 ? -54.313 -23.111 74.090 1.00 46.75 126 GLY A O 1
ATOM 1027 N N . SER A 1 127 ? -55.306 -22.977 76.094 1.00 58.06 127 SER A N 1
ATOM 1028 C CA . SER A 1 127 ? -54.354 -21.990 76.615 1.00 58.06 127 SER A CA 1
ATOM 1029 C C . SER A 1 127 ? -53.001 -22.659 76.882 1.00 58.06 127 SER A C 1
ATOM 1031 O O . SER A 1 127 ? -52.916 -23.543 77.735 1.00 58.06 127 SER A O 1
ATOM 1033 N N . LEU A 1 128 ? -51.957 -22.228 76.172 1.00 61.47 128 LEU A N 1
ATOM 1034 C CA . LEU A 1 128 ? -50.574 -22.640 76.424 1.00 61.47 128 LEU A CA 1
ATOM 1035 C C . LEU A 1 128 ? -50.186 -22.345 77.879 1.00 61.47 128 LEU A C 1
ATOM 1037 O O . LEU A 1 128 ? -50.498 -21.283 78.423 1.00 61.47 128 LEU A O 1
ATOM 1041 N N . SER A 1 129 ? -49.478 -23.273 78.512 1.00 73.38 129 SER A N 1
ATOM 1042 C CA . SER A 1 129 ? -48.917 -23.076 79.843 1.00 73.38 129 SER A CA 1
ATOM 1043 C C . SER A 1 129 ? -47.841 -21.985 79.837 1.00 73.38 129 SER A C 1
ATOM 1045 O O . SER A 1 129 ? -47.183 -21.702 78.833 1.00 73.38 129 SER A O 1
ATOM 1047 N N . SER A 1 130 ? -47.600 -21.385 81.005 1.00 71.56 130 SER A N 1
ATOM 1048 C CA . SER A 1 130 ? -46.549 -20.369 81.171 1.00 71.56 130 SER A CA 1
ATOM 1049 C C . SER A 1 130 ? -45.154 -20.874 80.763 1.00 71.56 130 SER A C 1
ATOM 1051 O O . SER A 1 130 ? -44.316 -20.080 80.333 1.00 71.56 130 SER A O 1
ATOM 1053 N N . ALA A 1 131 ? -44.901 -22.181 80.891 1.00 74.50 131 ALA A N 1
ATOM 1054 C CA . ALA A 1 131 ? -43.654 -22.813 80.475 1.00 74.50 131 ALA A CA 1
ATOM 1055 C C . ALA A 1 131 ? -43.551 -22.902 78.943 1.00 74.50 131 ALA A C 1
ATOM 1057 O O . ALA A 1 131 ? -42.580 -22.399 78.381 1.00 74.50 131 ALA A O 1
ATOM 1058 N N . GLU A 1 132 ? -44.586 -23.422 78.275 1.00 74.50 132 GLU A N 1
ATOM 1059 C CA . GLU A 1 132 ? -44.651 -23.520 76.806 1.00 74.50 132 GLU A CA 1
ATOM 1060 C C . GLU A 1 132 ? -44.549 -22.139 76.145 1.00 74.50 132 GLU A C 1
ATOM 1062 O O . GLU A 1 132 ? -43.897 -21.964 75.117 1.00 74.50 132 GLU A O 1
ATOM 1067 N N . MET A 1 133 ? -45.137 -21.112 76.763 1.00 73.00 133 MET A N 1
ATOM 1068 C CA . MET A 1 133 ? -45.088 -19.756 76.226 1.00 73.00 133 MET A CA 1
ATOM 1069 C C . MET A 1 133 ? -43.721 -19.076 76.421 1.00 73.00 133 MET A C 1
ATOM 1071 O O . MET A 1 133 ? -43.281 -18.322 75.551 1.00 73.00 133 MET A O 1
ATOM 1075 N N . LYS A 1 134 ? -43.000 -19.374 77.513 1.00 75.69 134 LYS A N 1
ATOM 1076 C CA . LYS A 1 134 ? -41.593 -18.957 77.683 1.00 75.69 134 LYS A CA 1
ATOM 1077 C C . LYS A 1 134 ? -40.669 -19.652 76.685 1.00 75.69 134 LYS A C 1
ATOM 1079 O O . LYS A 1 134 ? -39.777 -19.002 76.145 1.00 75.69 134 LYS A O 1
ATOM 1084 N N . GLU A 1 135 ? -40.891 -20.936 76.428 1.00 79.19 135 GLU A N 1
ATOM 1085 C CA . GLU A 1 135 ? -40.136 -21.708 75.440 1.00 79.19 135 GLU A CA 1
ATOM 1086 C C . GLU A 1 135 ? -40.357 -21.163 74.020 1.00 79.19 135 GLU A C 1
ATOM 1088 O O . GLU A 1 135 ? -39.393 -20.909 73.302 1.00 79.19 135 GLU A O 1
ATOM 1093 N N . LEU A 1 136 ? -41.604 -20.836 73.659 1.00 76.56 136 LEU A N 1
ATOM 1094 C CA . LEU A 1 136 ? -41.947 -20.151 72.406 1.00 76.56 136 LEU A CA 1
ATOM 1095 C C . LEU A 1 136 ? -41.242 -18.797 72.246 1.00 76.56 136 LEU A C 1
ATOM 1097 O O . LEU A 1 136 ? -40.767 -18.477 71.156 1.00 76.56 136 LEU A O 1
ATOM 1101 N N . ILE A 1 137 ? -41.155 -17.998 73.315 1.00 77.00 137 ILE A N 1
ATOM 1102 C CA . ILE A 1 137 ? -40.428 -16.719 73.291 1.00 77.00 137 ILE A CA 1
ATOM 1103 C C . ILE A 1 137 ? -38.927 -16.957 73.107 1.00 77.00 137 ILE A C 1
ATOM 1105 O O . ILE A 1 137 ? -38.310 -16.284 72.283 1.00 77.00 137 ILE A O 1
ATOM 1109 N N . SER A 1 138 ? -38.344 -17.920 73.823 1.00 81.44 138 SER A N 1
ATOM 1110 C CA . SER A 1 138 ? -36.926 -18.266 73.685 1.00 81.44 138 SER A CA 1
ATOM 1111 C C . SER A 1 138 ? -36.599 -18.757 72.270 1.00 81.44 138 SER A C 1
ATOM 1113 O O . SER A 1 138 ? -35.632 -18.288 71.669 1.00 81.44 138 SER A O 1
ATOM 1115 N N . HIS A 1 139 ? -37.449 -19.608 71.691 1.00 78.81 139 HIS A N 1
ATOM 1116 C CA . HIS A 1 139 ? -37.313 -20.074 70.313 1.00 78.81 139 HIS A CA 1
ATOM 1117 C C . HIS A 1 139 ? -37.442 -18.923 69.304 1.00 78.81 139 HIS A C 1
ATOM 1119 O O . HIS A 1 139 ? -36.651 -18.826 68.369 1.00 78.81 139 HIS A O 1
ATOM 1125 N N . ALA A 1 140 ? -38.401 -18.012 69.495 1.00 74.75 140 ALA A N 1
ATOM 1126 C CA . ALA A 1 140 ? -38.560 -16.843 68.629 1.00 74.75 140 ALA A CA 1
ATOM 1127 C C . ALA A 1 140 ? -37.350 -15.894 68.702 1.00 74.75 140 ALA A C 1
ATOM 1129 O O . ALA A 1 140 ? -36.925 -15.360 67.680 1.00 74.75 140 ALA A O 1
ATOM 1130 N N . GLN A 1 141 ? -36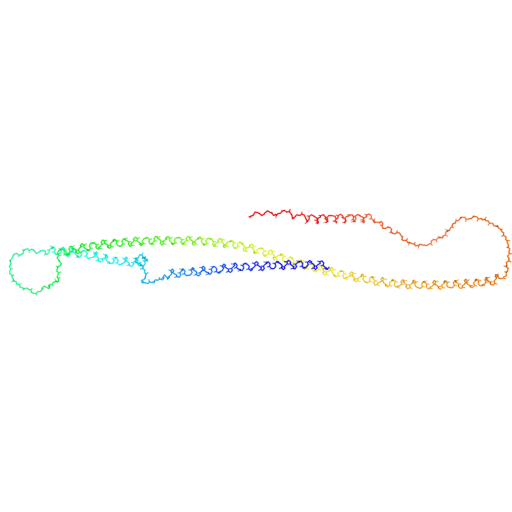.763 -15.702 69.888 1.00 80.19 141 GLN A N 1
ATOM 1131 C CA . GLN A 1 141 ? -35.537 -14.913 70.060 1.00 80.19 141 GLN A CA 1
ATOM 1132 C C . GLN A 1 141 ? -34.341 -15.572 69.365 1.00 80.19 141 GLN A C 1
ATOM 1134 O O . GLN A 1 141 ? -33.606 -14.893 68.648 1.00 80.19 141 GLN A O 1
ATOM 1139 N N . ALA A 1 142 ? -34.178 -16.888 69.522 1.00 85.06 142 ALA A N 1
ATOM 1140 C CA . ALA A 1 142 ? -33.131 -17.645 68.844 1.00 85.06 142 ALA A CA 1
ATOM 1141 C C . ALA A 1 142 ? -33.279 -17.587 67.312 1.00 85.06 142 ALA A C 1
ATOM 1143 O O . ALA A 1 142 ? -32.293 -17.361 66.612 1.00 85.06 142 ALA A O 1
ATOM 1144 N N . GLU A 1 143 ? -34.505 -17.704 66.787 1.00 81.00 143 GLU A N 1
ATOM 1145 C CA . GLU A 1 143 ? -34.770 -17.590 65.348 1.00 81.00 143 GLU A CA 1
ATOM 1146 C C . GLU A 1 143 ? -34.439 -16.185 64.820 1.00 81.00 143 GLU A C 1
ATOM 1148 O O . GLU A 1 143 ? -33.842 -16.055 63.752 1.00 81.00 143 GLU A O 1
ATOM 1153 N N . VAL A 1 144 ? -34.755 -15.120 65.567 1.00 80.06 144 VAL A N 1
ATOM 1154 C CA . VAL A 1 144 ? -34.388 -13.746 65.182 1.00 80.06 144 VAL A CA 1
ATOM 1155 C C . VAL A 1 144 ? -32.871 -13.574 65.101 1.00 80.06 144 VAL A C 1
ATOM 1157 O O . VAL A 1 144 ? -32.380 -13.004 64.124 1.00 80.06 144 VAL A O 1
ATOM 1160 N N . GLU A 1 145 ? -32.120 -14.067 66.086 1.00 87.50 145 GLU A N 1
ATOM 1161 C CA . GLU A 1 145 ? -30.656 -13.967 66.074 1.00 87.50 145 GLU A CA 1
ATOM 1162 C C . GLU A 1 145 ? -30.030 -14.810 64.956 1.00 87.50 145 GLU A C 1
ATOM 1164 O O . GLU A 1 145 ? -29.147 -14.326 64.244 1.00 87.50 145 GLU A O 1
ATOM 1169 N N . GLN A 1 146 ? -30.545 -16.016 64.704 1.00 87.50 146 GLN A N 1
ATOM 1170 C CA . GLN A 1 146 ? -30.122 -16.830 63.563 1.00 87.50 146 GLN A CA 1
ATOM 1171 C C . GLN A 1 146 ? -30.386 -16.111 62.230 1.00 87.50 146 GLN A C 1
ATOM 1173 O O . GLN A 1 146 ? -29.507 -16.047 61.368 1.00 87.50 146 GLN A O 1
ATOM 1178 N N . LEU A 1 147 ? -31.573 -15.524 62.053 1.00 80.44 147 LEU A N 1
ATOM 1179 C CA . LEU A 1 147 ? -31.927 -14.806 60.828 1.00 80.44 147 LEU A CA 1
ATOM 1180 C C . LEU A 1 147 ? -31.060 -13.555 60.617 1.00 80.44 147 LEU A C 1
ATOM 1182 O O . LEU A 1 147 ? -30.702 -13.254 59.475 1.00 80.44 147 LEU A O 1
ATOM 1186 N N . LYS A 1 148 ? -30.677 -12.847 61.690 1.00 84.31 148 LYS A N 1
ATOM 1187 C CA . LYS A 1 148 ? -29.710 -11.737 61.617 1.00 84.31 148 LYS A CA 1
ATOM 1188 C C . LYS A 1 148 ? -28.338 -12.225 61.158 1.00 84.31 148 LYS A C 1
ATOM 1190 O O . LYS A 1 148 ? -27.772 -11.646 60.233 1.00 84.31 148 LYS A O 1
ATOM 1195 N N . GLN A 1 149 ? -27.836 -13.315 61.737 1.00 92.62 149 GLN A N 1
ATOM 1196 C CA . GLN A 1 149 ? -26.552 -13.901 61.344 1.00 92.62 149 GLN A CA 1
ATOM 1197 C C . GLN A 1 149 ? -26.555 -14.369 59.880 1.00 92.62 149 GLN A C 1
ATOM 1199 O O . GLN A 1 149 ? -25.594 -14.112 59.146 1.00 92.62 149 GLN A O 1
ATOM 1204 N N . GLU A 1 150 ? -27.640 -15.005 59.421 1.00 84.00 150 GLU A N 1
ATOM 1205 C CA . GLU A 1 150 ? -27.806 -15.401 58.017 1.00 84.00 150 GLU A CA 1
ATOM 1206 C C . GLU A 1 150 ? -27.827 -14.181 57.087 1.00 84.00 150 GLU A C 1
ATOM 1208 O O . GLU A 1 150 ? -27.110 -14.167 56.084 1.00 84.00 150 GLU A O 1
ATOM 1213 N N . ARG A 1 151 ? -28.579 -13.127 57.430 1.00 85.69 151 ARG A N 1
ATOM 1214 C CA . ARG A 1 151 ? -28.600 -11.865 56.673 1.00 85.69 151 ARG A CA 1
ATOM 1215 C C . ARG A 1 151 ? -27.202 -11.259 56.569 1.00 85.69 151 ARG A C 1
ATOM 1217 O O . ARG A 1 151 ? -26.772 -10.927 55.468 1.00 85.69 151 ARG A O 1
ATOM 1224 N N . ASP A 1 152 ? -26.483 -11.146 57.681 1.00 90.38 152 ASP A N 1
ATOM 1225 C CA . ASP A 1 152 ? -25.161 -10.509 57.725 1.00 90.38 152 ASP A CA 1
ATOM 1226 C C . ASP A 1 152 ? -24.103 -11.329 56.973 1.00 90.38 152 ASP A C 1
ATOM 1228 O O . ASP A 1 152 ? -23.177 -10.782 56.373 1.00 90.38 152 ASP A O 1
ATOM 1232 N N . SER A 1 153 ? -24.242 -12.656 56.957 1.00 88.75 153 SER A N 1
ATOM 1233 C CA . SER A 1 153 ? -23.434 -13.542 56.113 1.00 88.75 153 SER A CA 1
ATOM 1234 C C . SER A 1 153 ? -23.706 -13.310 54.621 1.00 88.75 153 SER A C 1
ATOM 1236 O O . SER A 1 153 ? -22.771 -13.188 53.826 1.00 88.75 153 SER A O 1
ATOM 1238 N N . VAL A 1 154 ? -24.978 -13.193 54.228 1.00 84.44 154 VAL A N 1
ATOM 1239 C CA . VAL A 1 154 ? -25.372 -12.954 52.832 1.00 84.44 154 VAL A CA 1
ATOM 1240 C C . VAL A 1 154 ? -24.976 -11.547 52.363 1.00 84.44 154 VAL A C 1
ATOM 1242 O O . VAL A 1 154 ? -24.493 -11.406 51.240 1.00 84.44 154 VAL A O 1
ATOM 1245 N N . LEU A 1 155 ? -25.090 -10.525 53.219 1.00 85.94 155 LEU A N 1
ATOM 1246 C CA . LEU A 1 155 ? -24.629 -9.162 52.926 1.00 85.94 155 LEU A CA 1
ATOM 1247 C C . LEU A 1 155 ? -23.117 -9.111 52.683 1.00 85.94 155 LEU A C 1
ATOM 1249 O O . LEU A 1 155 ? -22.687 -8.569 51.668 1.00 85.94 155 LEU A O 1
ATOM 1253 N N . ARG A 1 156 ? -22.309 -9.766 53.528 1.00 91.06 156 ARG A N 1
ATOM 1254 C CA . ARG A 1 156 ? -20.853 -9.862 53.310 1.00 91.06 156 ARG A CA 1
ATOM 1255 C C . ARG A 1 156 ? -20.501 -10.534 51.981 1.00 91.06 156 ARG A C 1
ATOM 1257 O O . ARG A 1 156 ? -19.590 -10.089 51.286 1.00 91.06 156 ARG A O 1
ATOM 1264 N N . LYS A 1 157 ? -21.235 -11.584 51.591 1.00 86.56 157 LYS A N 1
ATOM 1265 C CA . LYS A 1 157 ? -21.062 -12.227 50.275 1.00 86.56 157 LYS A CA 1
ATOM 1266 C C . LYS A 1 157 ? -21.424 -11.281 49.127 1.00 86.56 157 LYS A C 1
ATOM 1268 O O . LYS A 1 157 ? -20.719 -11.262 48.121 1.00 86.56 157 LYS A O 1
ATOM 1273 N N . LEU A 1 158 ? -22.486 -10.485 49.272 1.00 86.06 158 LEU A N 1
ATOM 1274 C CA . LEU A 1 158 ? -22.878 -9.490 48.272 1.00 86.06 158 LEU A CA 1
ATOM 1275 C C . LEU A 1 158 ? -21.810 -8.401 48.108 1.00 86.06 158 LEU A C 1
ATOM 1277 O O . LEU A 1 158 ? -21.437 -8.085 46.981 1.00 86.06 158 LEU A O 1
ATOM 1281 N N . GLU A 1 159 ? -21.275 -7.876 49.210 1.00 90.50 159 GLU A N 1
ATOM 1282 C CA . GLU A 1 159 ? -20.189 -6.890 49.186 1.00 90.50 159 GLU A CA 1
ATOM 1283 C C . GLU A 1 159 ? -18.933 -7.439 48.503 1.00 90.50 159 GLU A C 1
ATOM 1285 O O . GLU A 1 159 ? -18.328 -6.762 47.670 1.00 90.50 159 GLU A O 1
ATOM 1290 N N . GLN A 1 160 ? -18.554 -8.683 48.806 1.00 91.56 160 GLN A N 1
ATOM 1291 C CA . GLN A 1 160 ? -17.412 -9.329 48.162 1.00 91.56 160 GLN A CA 1
ATOM 1292 C C . GLN A 1 160 ? -17.646 -9.539 46.657 1.00 91.56 160 GLN A C 1
ATOM 1294 O O . GLN A 1 160 ? -16.747 -9.298 45.845 1.00 91.56 160 GLN A O 1
ATOM 1299 N N . ASN A 1 161 ? -18.859 -9.930 46.262 1.00 84.94 161 ASN A N 1
ATOM 1300 C CA . ASN A 1 161 ? -19.230 -10.059 44.854 1.00 84.94 161 ASN A CA 1
ATOM 1301 C C . ASN A 1 161 ? -19.202 -8.707 44.125 1.00 84.94 161 ASN A C 1
ATOM 1303 O O . ASN A 1 161 ? -18.738 -8.639 42.990 1.00 84.94 161 ASN A O 1
ATOM 1307 N N . ALA A 1 162 ? -19.632 -7.621 44.771 1.00 86.69 162 ALA A N 1
ATOM 1308 C CA . ALA A 1 162 ? -19.556 -6.280 44.197 1.00 86.69 162 ALA A CA 1
ATOM 1309 C C . ALA A 1 162 ? -18.098 -5.820 44.008 1.00 86.69 162 ALA A C 1
ATOM 1311 O O . ALA A 1 162 ? -17.741 -5.321 42.941 1.00 86.69 162 ALA A O 1
ATOM 1312 N N . LYS A 1 163 ? -17.229 -6.053 45.003 1.00 91.62 163 LYS A N 1
ATOM 1313 C CA . LYS A 1 163 ? -15.793 -5.728 44.915 1.00 91.62 163 LYS A CA 1
ATOM 1314 C C . LYS A 1 163 ? -15.105 -6.481 43.776 1.00 91.62 163 LYS A C 1
ATOM 1316 O O . LYS A 1 163 ? -14.427 -5.870 42.955 1.00 91.62 163 LYS A O 1
ATOM 1321 N N . THR A 1 164 ? -15.317 -7.794 43.692 1.00 90.06 164 THR A N 1
ATOM 1322 C CA . THR A 1 164 ? -14.727 -8.639 42.638 1.00 90.06 164 THR A CA 1
ATOM 1323 C C . THR A 1 164 ? -15.274 -8.304 41.250 1.00 90.06 164 THR A C 1
ATOM 1325 O O . THR A 1 164 ? -14.526 -8.318 40.274 1.00 90.06 164 THR A O 1
ATOM 1328 N N . PHE A 1 165 ? -16.559 -7.955 41.136 1.00 86.56 165 PHE A N 1
ATOM 1329 C CA . PHE A 1 165 ? -17.134 -7.456 39.889 1.00 86.56 165 PHE A CA 1
ATOM 1330 C C . PHE A 1 165 ? -16.469 -6.152 39.439 1.00 86.56 165 PHE A C 1
ATOM 1332 O O . PHE A 1 165 ? -15.990 -6.092 38.309 1.00 86.56 165 PHE A O 1
ATOM 1339 N N . ASN A 1 166 ? -16.358 -5.158 40.325 1.00 90.50 166 ASN A N 1
ATOM 1340 C CA . ASN A 1 166 ? -15.703 -3.887 40.005 1.00 90.50 166 ASN A CA 1
ATOM 1341 C C . ASN A 1 166 ? -14.245 -4.084 39.584 1.00 90.50 166 ASN A C 1
ATOM 1343 O O . ASN A 1 166 ? -13.792 -3.453 38.634 1.00 90.50 166 ASN A O 1
ATOM 1347 N N . GLN A 1 167 ? -13.526 -4.999 40.237 1.00 93.81 167 GLN A N 1
ATOM 1348 C CA . GLN A 1 167 ? -12.148 -5.300 39.868 1.00 93.81 167 GLN A CA 1
ATOM 1349 C C . GLN A 1 167 ? -12.046 -5.906 38.463 1.00 93.81 167 GLN A C 1
ATOM 1351 O O . GLN A 1 167 ? -11.205 -5.472 37.684 1.00 93.81 167 GLN A O 1
ATOM 1356 N N . ARG A 1 168 ? -12.945 -6.830 38.092 1.00 88.88 168 ARG A N 1
ATOM 1357 C CA . ARG A 1 168 ? -13.000 -7.374 36.722 1.00 88.88 168 ARG A CA 1
ATOM 1358 C C . ARG A 1 168 ? -13.328 -6.309 35.681 1.00 88.88 168 ARG A C 1
ATOM 1360 O O . ARG A 1 168 ? -12.726 -6.312 34.614 1.00 88.88 168 ARG A O 1
ATOM 1367 N N . VAL A 1 169 ? -14.261 -5.405 35.988 1.00 92.31 169 VAL A N 1
ATOM 1368 C CA . VAL A 1 169 ? -14.601 -4.285 35.097 1.00 92.31 169 VAL A CA 1
ATOM 1369 C C . VAL A 1 169 ? -13.388 -3.381 34.892 1.00 92.31 169 VAL A C 1
ATOM 1371 O O . VAL A 1 169 ? -13.090 -3.029 33.756 1.00 92.31 169 VAL A O 1
ATOM 1374 N N . GLN A 1 170 ? -12.661 -3.057 35.962 1.00 92.94 170 GLN A N 1
ATOM 1375 C CA . GLN A 1 170 ? -11.464 -2.226 35.877 1.00 92.94 170 GLN A CA 1
ATOM 1376 C C . GLN A 1 170 ? -10.364 -2.894 35.042 1.00 92.94 170 GLN A C 1
ATOM 1378 O O . GLN A 1 170 ? -9.832 -2.266 34.132 1.00 92.94 170 GLN A O 1
ATOM 1383 N N . THR A 1 171 ? -10.077 -4.177 35.287 1.00 92.31 171 THR A N 1
ATOM 1384 C CA . THR A 1 171 ? -9.099 -4.941 34.498 1.00 92.31 171 THR A CA 1
ATOM 1385 C C . THR A 1 171 ? -9.472 -4.968 33.017 1.00 92.31 171 THR A C 1
ATOM 1387 O O . THR A 1 171 ? -8.643 -4.622 32.182 1.00 92.31 171 THR A O 1
ATOM 1390 N N . ALA A 1 172 ? -10.730 -5.278 32.686 1.00 88.81 172 ALA A N 1
ATOM 1391 C CA . ALA A 1 172 ? -11.197 -5.276 31.300 1.00 88.81 172 ALA A CA 1
ATOM 1392 C C . ALA A 1 172 ? -11.099 -3.881 30.658 1.00 88.81 172 ALA A C 1
ATOM 1394 O O . ALA A 1 172 ? -10.756 -3.749 29.485 1.00 88.81 172 ALA A O 1
ATOM 1395 N N . GLN A 1 173 ? -11.376 -2.819 31.418 1.00 91.19 173 GLN A N 1
ATOM 1396 C CA . GLN A 1 173 ? -11.254 -1.451 30.924 1.00 91.19 173 GLN A CA 1
ATOM 1397 C C . GLN A 1 173 ? -9.798 -1.081 30.614 1.00 91.19 173 GLN A C 1
ATOM 1399 O O . GLN A 1 173 ? -9.542 -0.392 29.626 1.00 91.19 173 GLN A O 1
ATOM 1404 N N . ASP A 1 174 ? -8.851 -1.522 31.437 1.00 93.75 174 ASP A N 1
ATOM 1405 C CA . ASP A 1 174 ? -7.430 -1.245 31.236 1.00 93.75 174 ASP A CA 1
ATOM 1406 C C . ASP A 1 174 ? -6.843 -2.078 30.082 1.00 93.75 174 ASP A C 1
ATOM 1408 O O . ASP A 1 174 ? -6.088 -1.536 29.274 1.00 93.75 174 ASP A O 1
ATOM 1412 N N . GLU A 1 175 ? -7.285 -3.329 29.910 1.00 92.94 175 GLU A N 1
ATOM 1413 C CA . GLU A 1 175 ? -6.978 -4.151 28.729 1.00 92.94 175 GLU A CA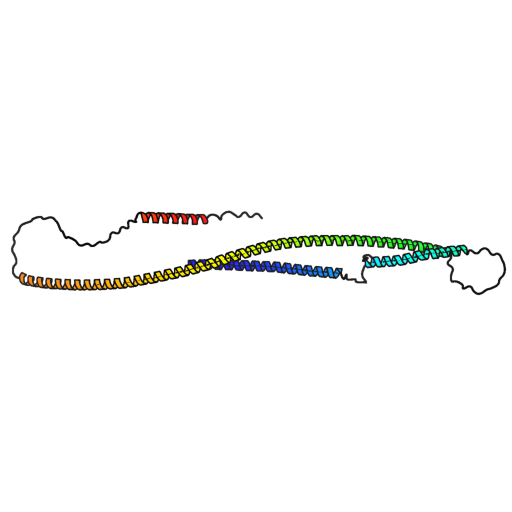 1
ATOM 1414 C C . GLU A 1 175 ? -7.475 -3.496 27.433 1.00 92.94 175 GLU A C 1
ATOM 1416 O O . GLU A 1 175 ? -6.714 -3.345 26.478 1.00 92.94 175 GLU A O 1
ATOM 1421 N N . VAL A 1 176 ? -8.727 -3.022 27.406 1.00 92.94 176 VAL A N 1
ATOM 1422 C CA . VAL A 1 176 ? -9.289 -2.333 26.231 1.00 92.94 176 VAL A CA 1
ATOM 1423 C C . VAL A 1 176 ? -8.531 -1.040 25.924 1.00 92.94 176 VAL A C 1
ATOM 1425 O O . VAL A 1 176 ? -8.276 -0.744 24.758 1.00 92.94 176 VAL A O 1
ATOM 1428 N N . LYS A 1 177 ? -8.148 -0.257 26.940 1.00 93.44 177 LYS A N 1
ATOM 1429 C CA . LYS A 1 177 ? -7.343 0.959 26.729 1.00 93.44 177 LYS A CA 1
ATOM 1430 C C . LYS A 1 177 ? -5.992 0.635 26.098 1.00 93.44 177 LYS A C 1
ATOM 1432 O O . LYS A 1 177 ? -5.587 1.342 25.174 1.00 93.44 177 LYS A O 1
ATOM 1437 N N . LEU A 1 178 ? -5.318 -0.408 26.585 1.00 94.38 178 LEU A N 1
ATOM 1438 C CA . LEU A 1 178 ? -4.038 -0.852 26.043 1.00 94.38 178 LEU A CA 1
ATOM 1439 C C . LEU A 1 178 ? -4.193 -1.285 24.580 1.00 94.38 178 LEU A C 1
ATOM 1441 O O . LEU A 1 178 ? -3.474 -0.783 23.718 1.00 94.38 178 LEU A O 1
ATOM 1445 N N . GLU A 1 179 ? -5.184 -2.123 24.281 1.00 93.06 179 GLU A N 1
ATOM 1446 C CA . GLU A 1 179 ? -5.434 -2.601 22.918 1.00 93.06 179 GLU A CA 1
ATOM 1447 C C . GLU A 1 179 ? -5.750 -1.447 21.956 1.00 93.06 179 GLU A C 1
ATOM 1449 O O . GLU A 1 179 ? -5.171 -1.348 20.877 1.00 93.06 179 GLU A O 1
ATOM 1454 N N . VAL A 1 180 ? -6.595 -0.498 22.370 1.00 93.94 180 VAL A N 1
ATOM 1455 C CA . VAL A 1 180 ? -6.898 0.698 21.568 1.00 93.94 180 VAL A CA 1
ATOM 1456 C C . VAL A 1 180 ? -5.647 1.545 21.329 1.00 93.94 180 VAL A C 1
ATOM 1458 O O . VAL A 1 180 ? -5.482 2.081 20.233 1.00 93.94 180 VAL A O 1
ATOM 1461 N N . SER A 1 181 ? -4.760 1.684 22.319 1.00 95.19 181 SER A N 1
ATOM 1462 C CA . SER A 1 181 ? -3.500 2.412 22.130 1.00 95.19 181 SER A CA 1
ATOM 1463 C C . SER A 1 181 ? -2.563 1.710 21.142 1.00 95.19 181 SER A C 1
ATOM 1465 O O . SER A 1 181 ? -2.028 2.372 20.253 1.00 95.19 181 SER A O 1
ATOM 1467 N N . ASN A 1 182 ? -2.457 0.381 21.212 1.00 92.88 182 ASN A N 1
ATOM 1468 C CA . ASN A 1 182 ? -1.651 -0.417 20.288 1.00 92.88 182 ASN A CA 1
ATOM 1469 C C . ASN A 1 182 ? -2.188 -0.338 18.855 1.00 92.88 182 ASN A C 1
ATOM 1471 O O . ASN A 1 182 ? -1.423 -0.119 17.920 1.00 92.88 182 ASN A O 1
ATOM 1475 N N . LEU A 1 183 ? -3.508 -0.455 18.676 1.00 94.81 183 LEU A N 1
ATOM 1476 C CA . LEU A 1 183 ? -4.145 -0.343 17.363 1.00 94.81 183 LEU A CA 1
ATOM 1477 C C . LEU A 1 183 ? -3.957 1.047 16.746 1.00 94.81 183 LEU A C 1
ATOM 1479 O O . LEU A 1 183 ? -3.750 1.157 15.538 1.00 94.81 183 LEU A O 1
ATOM 1483 N N . ARG A 1 184 ? -3.994 2.112 17.557 1.00 96.62 184 ARG A N 1
ATOM 1484 C CA . ARG A 1 184 ? -3.710 3.478 17.089 1.00 96.62 184 ARG A CA 1
ATOM 1485 C C . ARG A 1 184 ? -2.270 3.626 16.612 1.00 96.62 184 ARG A C 1
ATOM 1487 O O . ARG A 1 184 ? -2.053 4.194 15.548 1.00 96.62 184 ARG A O 1
ATOM 1494 N N . GLU A 1 185 ? -1.312 3.091 17.362 1.00 97.44 185 GLU A N 1
ATOM 1495 C CA . GLU A 1 185 ? 0.098 3.145 16.974 1.00 97.44 185 GLU A CA 1
ATOM 1496 C C . GLU A 1 185 ? 0.374 2.315 15.715 1.00 97.44 185 GLU A C 1
ATOM 1498 O O . GLU A 1 185 ? 1.026 2.791 14.790 1.00 97.44 185 GLU A O 1
ATOM 1503 N N . LEU A 1 186 ? -0.200 1.112 15.618 1.00 97.31 186 LEU A N 1
ATOM 1504 C CA . LEU A 1 186 ? -0.098 0.291 14.412 1.00 97.31 186 LEU A CA 1
ATOM 1505 C C . LEU A 1 186 ? -0.697 1.003 13.192 1.00 97.31 186 LEU A C 1
ATOM 1507 O O . LEU A 1 186 ? -0.114 0.964 12.112 1.00 97.31 186 LEU A O 1
ATOM 1511 N N . THR A 1 187 ? -1.834 1.679 13.366 1.00 96.88 187 THR A N 1
ATOM 1512 C CA . THR A 1 187 ? -2.455 2.479 12.300 1.00 96.88 187 THR A CA 1
ATOM 1513 C C . THR A 1 187 ? -1.513 3.588 11.839 1.00 96.88 187 THR A C 1
ATOM 1515 O O . THR A 1 187 ? -1.287 3.715 10.640 1.00 96.88 187 THR A O 1
ATOM 1518 N N . ARG A 1 188 ? -0.886 4.319 12.771 1.00 98.38 188 ARG A N 1
ATOM 1519 C CA . ARG A 1 188 ? 0.094 5.370 12.458 1.00 98.38 188 ARG A CA 1
ATOM 1520 C C . ARG A 1 188 ? 1.265 4.836 11.628 1.00 98.38 188 ARG A C 1
ATOM 1522 O O . ARG A 1 188 ? 1.590 5.406 10.593 1.00 98.38 188 ARG A O 1
ATOM 1529 N N . VAL A 1 189 ? 1.861 3.718 12.045 1.00 98.00 189 VAL A N 1
ATOM 1530 C CA . VAL A 1 189 ? 2.982 3.089 11.322 1.00 98.00 189 VAL A CA 1
ATOM 1531 C C . VAL A 1 189 ? 2.564 2.644 9.918 1.00 98.00 189 VAL A C 1
ATOM 1533 O O . VAL A 1 189 ? 3.310 2.824 8.956 1.00 98.00 189 VAL A O 1
ATOM 1536 N N . LEU A 1 190 ? 1.362 2.079 9.774 1.00 97.06 190 LEU A N 1
ATOM 1537 C CA . LEU A 1 190 ? 0.839 1.669 8.469 1.00 97.06 190 LEU A CA 1
ATOM 1538 C C . LEU A 1 190 ? 0.549 2.867 7.556 1.00 97.06 190 LEU A C 1
ATOM 1540 O O . LEU A 1 190 ? 0.802 2.779 6.356 1.00 97.06 190 LEU A O 1
ATOM 1544 N N . GLU A 1 191 ? 0.051 3.978 8.097 1.00 97.81 191 GLU A N 1
ATOM 1545 C CA . GLU A 1 191 ? -0.162 5.223 7.351 1.00 97.81 191 GLU A CA 1
ATOM 1546 C C . GLU A 1 191 ? 1.163 5.831 6.868 1.00 97.81 191 GLU A C 1
ATOM 1548 O O . GLU A 1 191 ? 1.265 6.228 5.705 1.00 97.81 191 GLU A O 1
ATOM 1553 N N . GLU A 1 192 ? 2.189 5.853 7.724 1.00 98.00 192 GLU A N 1
ATOM 1554 C CA . GLU A 1 192 ? 3.543 6.294 7.365 1.00 98.00 192 GLU A CA 1
ATOM 1555 C C . GLU A 1 192 ? 4.131 5.412 6.253 1.00 98.00 192 GLU A C 1
ATOM 1557 O O . GLU A 1 192 ? 4.544 5.923 5.211 1.00 98.00 192 GLU A O 1
ATOM 1562 N N . SER A 1 193 ? 4.060 4.085 6.402 1.00 98.06 193 SER A N 1
ATOM 1563 C CA . SER A 1 193 ? 4.543 3.145 5.383 1.00 98.06 193 SER A CA 1
ATOM 1564 C C . SER A 1 193 ? 3.787 3.273 4.056 1.00 98.06 193 SER A C 1
ATOM 1566 O O . SER A 1 193 ? 4.387 3.237 2.981 1.00 98.06 193 SER A O 1
ATOM 1568 N N . LEU A 1 194 ? 2.465 3.462 4.101 1.00 97.94 194 LEU A N 1
ATOM 1569 C CA . LEU A 1 194 ? 1.655 3.666 2.902 1.00 97.94 194 LEU A CA 1
ATOM 1570 C C . LEU A 1 194 ? 2.047 4.957 2.178 1.00 97.94 194 LEU A C 1
ATOM 1572 O O . LEU A 1 194 ? 2.115 4.967 0.948 1.00 97.94 194 LEU A O 1
ATOM 1576 N N . LYS A 1 195 ? 2.335 6.027 2.924 1.00 98.31 195 LYS A N 1
ATOM 1577 C CA . LYS A 1 195 ? 2.822 7.284 2.357 1.00 98.31 195 LYS A CA 1
ATOM 1578 C C . LYS A 1 195 ? 4.165 7.089 1.650 1.00 98.31 195 LYS A C 1
ATOM 1580 O O . LYS A 1 195 ? 4.274 7.458 0.483 1.00 98.31 195 LYS A O 1
ATOM 1585 N N . GLU A 1 196 ? 5.133 6.449 2.304 1.00 98.19 196 GLU A N 1
ATOM 1586 C CA . GLU A 1 196 ? 6.449 6.146 1.719 1.00 98.19 196 GLU A CA 1
ATOM 1587 C C . GLU A 1 196 ? 6.323 5.314 0.436 1.00 98.19 196 GLU A C 1
ATOM 1589 O O . GLU A 1 196 ? 6.893 5.658 -0.600 1.00 98.19 196 GLU A O 1
ATOM 1594 N N . LYS A 1 197 ? 5.507 4.251 0.453 1.00 97.62 197 LYS A N 1
ATOM 1595 C CA . LYS A 1 197 ? 5.284 3.416 -0.737 1.00 97.62 197 LYS A CA 1
ATOM 1596 C C . LYS A 1 197 ? 4.595 4.154 -1.873 1.00 97.62 197 LYS A C 1
ATOM 1598 O O . LYS A 1 197 ? 4.874 3.871 -3.038 1.00 97.62 197 LYS A O 1
ATOM 1603 N N . ASN A 1 198 ? 3.725 5.107 -1.565 1.00 98.19 198 ASN A N 1
ATOM 1604 C CA . ASN A 1 198 ? 3.094 5.931 -2.585 1.00 98.19 198 ASN A CA 1
ATOM 1605 C C . ASN A 1 198 ? 4.092 6.922 -3.212 1.00 98.19 198 ASN A C 1
ATOM 1607 O O . ASN A 1 198 ? 4.067 7.140 -4.423 1.00 98.19 198 ASN A O 1
ATOM 1611 N N . GLU A 1 199 ? 5.007 7.475 -2.413 1.00 98.06 199 GLU A N 1
ATOM 1612 C CA . GLU A 1 199 ? 6.113 8.307 -2.901 1.00 98.06 199 GLU A CA 1
ATOM 1613 C C . GLU A 1 199 ? 7.076 7.499 -3.791 1.00 98.06 199 GLU A C 1
ATOM 1615 O O . GLU A 1 199 ? 7.406 7.942 -4.894 1.00 98.06 199 GLU A O 1
ATOM 1620 N N . GLU A 1 200 ? 7.456 6.280 -3.383 1.00 98.06 200 GLU A N 1
ATOM 1621 C CA . GLU A 1 200 ? 8.249 5.351 -4.206 1.00 98.06 200 GLU A CA 1
ATOM 1622 C C . GLU A 1 200 ? 7.561 5.044 -5.546 1.00 98.06 200 GLU A C 1
ATOM 1624 O O . GLU A 1 200 ? 8.188 5.124 -6.604 1.00 98.06 200 GLU A O 1
ATOM 1629 N N . LEU A 1 201 ? 6.260 4.736 -5.522 1.00 97.94 201 LEU A N 1
ATOM 1630 C CA . LEU A 1 201 ? 5.486 4.437 -6.727 1.00 97.94 201 LEU A CA 1
ATOM 1631 C C . LEU A 1 201 ? 5.426 5.637 -7.680 1.00 97.94 201 LEU A C 1
ATOM 1633 O O . LEU A 1 201 ? 5.584 5.470 -8.892 1.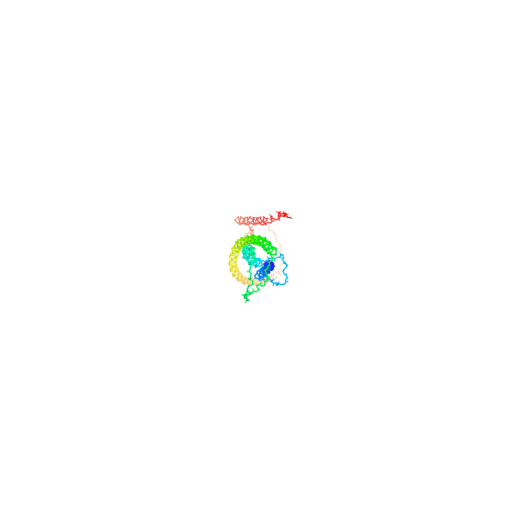00 97.94 201 LEU A O 1
ATOM 1637 N N . ASN A 1 202 ? 5.245 6.844 -7.145 1.00 98.12 202 ASN A N 1
ATOM 1638 C CA . ASN A 1 202 ? 5.257 8.063 -7.943 1.00 98.12 202 ASN A CA 1
ATOM 1639 C C . ASN A 1 202 ? 6.635 8.305 -8.585 1.00 98.12 202 ASN A C 1
ATOM 1641 O O . ASN A 1 202 ? 6.718 8.605 -9.775 1.00 98.12 202 ASN A O 1
ATOM 1645 N N . ASN A 1 203 ? 7.724 8.083 -7.843 1.00 98.00 203 ASN A N 1
ATOM 1646 C CA . ASN A 1 203 ? 9.083 8.179 -8.381 1.00 98.00 203 ASN A CA 1
ATOM 1647 C C . ASN A 1 203 ? 9.323 7.167 -9.512 1.00 98.00 203 ASN A C 1
ATOM 1649 O O . ASN A 1 203 ? 9.876 7.524 -10.553 1.00 98.00 203 ASN A O 1
ATOM 1653 N N . CYS A 1 204 ? 8.862 5.923 -9.354 1.00 97.50 204 CYS A N 1
ATOM 1654 C CA . CYS A 1 204 ? 8.921 4.926 -10.423 1.00 97.50 204 CYS A CA 1
ATOM 1655 C C . CYS A 1 204 ? 8.109 5.347 -11.656 1.00 97.50 204 CYS A C 1
ATOM 1657 O O . CYS A 1 204 ? 8.541 5.100 -12.781 1.00 97.50 204 CYS A O 1
ATOM 1659 N N . HIS A 1 205 ? 6.953 5.988 -11.467 1.00 98.00 205 HIS A N 1
ATOM 1660 C CA . HIS A 1 205 ? 6.140 6.490 -12.572 1.00 98.00 205 HIS A CA 1
ATOM 1661 C C . HIS A 1 205 ? 6.879 7.568 -13.374 1.00 98.00 205 HIS A C 1
ATOM 1663 O O . HIS A 1 205 ? 6.970 7.464 -14.597 1.00 98.00 205 HIS A O 1
ATOM 1669 N N . VAL A 1 206 ? 7.489 8.535 -12.681 1.00 97.94 206 VAL A N 1
ATOM 1670 C CA . VAL A 1 206 ? 8.309 9.585 -13.304 1.00 97.94 206 VAL A CA 1
ATOM 1671 C C . VAL A 1 206 ? 9.471 8.974 -14.091 1.00 97.94 206 VAL A C 1
ATOM 1673 O O . VAL A 1 206 ? 9.638 9.279 -15.271 1.00 97.94 206 VAL A O 1
ATOM 1676 N N . GLN A 1 207 ? 10.220 8.043 -13.492 1.00 97.56 207 GLN A N 1
ATOM 1677 C CA . GLN A 1 207 ? 11.328 7.360 -14.175 1.00 97.56 207 GLN A CA 1
ATOM 1678 C C . GLN A 1 207 ? 10.863 6.581 -15.412 1.00 97.56 207 GLN A C 1
ATOM 1680 O O . GLN A 1 207 ? 11.537 6.574 -16.443 1.00 97.56 207 GLN A O 1
ATOM 1685 N N . LEU A 1 208 ? 9.706 5.921 -15.334 1.00 97.88 208 LEU A N 1
ATOM 1686 C CA . LEU A 1 208 ? 9.145 5.193 -16.466 1.00 97.88 208 LEU A CA 1
ATOM 1687 C C . LEU A 1 208 ? 8.806 6.139 -17.625 1.00 97.88 208 LEU A C 1
ATOM 1689 O O . LEU A 1 208 ? 9.070 5.810 -18.783 1.00 97.88 208 LEU A O 1
ATOM 1693 N N . ASP A 1 209 ? 8.237 7.304 -17.336 1.00 98.12 209 ASP A N 1
ATOM 1694 C CA . ASP A 1 209 ? 7.883 8.286 -18.360 1.00 98.12 209 ASP A CA 1
ATOM 1695 C C . ASP A 1 209 ? 9.116 8.967 -18.972 1.00 98.12 209 ASP A C 1
ATOM 1697 O O . ASP A 1 209 ? 9.170 9.169 -20.192 1.00 98.12 209 ASP A O 1
ATOM 1701 N N . GLU A 1 210 ? 10.160 9.215 -18.178 1.00 98.12 210 GLU A N 1
ATOM 1702 C CA . GLU A 1 210 ? 11.473 9.632 -18.683 1.00 98.12 210 GLU A CA 1
ATOM 1703 C C . GLU A 1 210 ? 12.065 8.583 -19.634 1.00 98.12 210 GLU A C 1
ATOM 1705 O O . GLU A 1 210 ? 12.514 8.915 -20.737 1.00 98.12 210 GLU A O 1
ATOM 1710 N N . LEU A 1 211 ? 12.017 7.300 -19.259 1.00 97.69 211 LEU A N 1
ATOM 1711 C CA . LEU A 1 211 ? 12.509 6.204 -20.095 1.00 97.69 211 LEU A CA 1
ATOM 1712 C C . LEU A 1 211 ? 11.712 6.055 -21.393 1.00 97.69 211 LEU A C 1
ATOM 1714 O O . LEU A 1 211 ? 12.319 5.870 -22.449 1.00 97.69 211 LEU A O 1
ATOM 1718 N N . LYS A 1 212 ? 10.379 6.182 -21.357 1.00 97.94 212 LYS A N 1
ATOM 1719 C CA . LYS A 1 212 ? 9.543 6.191 -22.573 1.00 97.94 212 LYS A CA 1
ATOM 1720 C C . LYS A 1 212 ? 9.920 7.345 -23.496 1.00 97.94 212 LYS A C 1
ATOM 1722 O O . LYS A 1 212 ? 10.059 7.149 -24.703 1.00 97.94 212 LYS A O 1
ATOM 1727 N N . THR A 1 213 ? 10.116 8.535 -22.932 1.00 98.06 213 THR A N 1
ATOM 1728 C CA . THR A 1 213 ? 10.516 9.725 -23.693 1.00 98.06 213 THR A CA 1
ATOM 1729 C C . THR A 1 213 ? 11.876 9.509 -24.352 1.00 98.06 213 THR A C 1
ATOM 1731 O O . THR A 1 213 ? 12.033 9.734 -25.553 1.00 98.06 213 THR A O 1
ATOM 1734 N N . ARG A 1 214 ? 12.846 8.974 -23.603 1.00 97.62 214 ARG A N 1
ATOM 1735 C CA . ARG A 1 214 ? 14.182 8.657 -24.119 1.00 97.62 214 ARG A CA 1
ATOM 1736 C C . ARG A 1 214 ? 14.155 7.558 -25.181 1.00 97.62 214 ARG A C 1
ATOM 1738 O O . ARG A 1 214 ? 14.882 7.640 -26.167 1.00 97.62 214 ARG A O 1
ATOM 1745 N N . GLN A 1 215 ? 13.307 6.543 -25.022 1.00 97.88 215 GLN A N 1
ATOM 1746 C CA . GLN A 1 215 ? 13.110 5.504 -26.032 1.00 97.88 215 GLN A CA 1
ATOM 1747 C C . GLN A 1 215 ? 12.593 6.097 -27.347 1.00 97.88 215 GLN A C 1
ATOM 1749 O O . GLN A 1 215 ? 13.082 5.722 -28.413 1.00 97.88 215 GLN A O 1
ATOM 1754 N N . LEU A 1 216 ? 11.628 7.017 -27.277 1.00 98.19 216 LEU A N 1
ATOM 1755 C CA . LEU A 1 216 ? 11.068 7.679 -28.454 1.00 98.19 216 LEU A CA 1
ATOM 1756 C C . LEU A 1 216 ? 12.124 8.531 -29.171 1.00 98.19 216 LEU A C 1
ATOM 1758 O O . LEU A 1 216 ? 12.245 8.441 -30.391 1.00 98.19 216 LEU A O 1
ATOM 1762 N N . GLN A 1 217 ? 12.947 9.267 -28.419 1.00 98.12 217 GLN A N 1
ATOM 1763 C CA . GLN A 1 217 ? 14.085 10.016 -28.967 1.00 98.12 217 GLN A CA 1
ATOM 1764 C C . GLN A 1 217 ? 15.075 9.098 -29.697 1.00 98.12 217 GLN A C 1
ATOM 1766 O O . GLN A 1 217 ? 15.389 9.336 -30.860 1.00 98.12 217 GLN A O 1
ATOM 1771 N N . ILE A 1 218 ? 15.497 7.996 -29.066 1.00 97.38 218 ILE A N 1
ATOM 1772 C CA . ILE A 1 218 ? 16.423 7.028 -29.681 1.00 97.38 218 ILE A CA 1
ATOM 1773 C C . ILE A 1 218 ? 15.821 6.411 -30.950 1.00 97.38 218 ILE A C 1
ATOM 1775 O O . ILE A 1 218 ? 16.528 6.198 -31.936 1.00 97.38 218 ILE A O 1
ATOM 1779 N N . GLN A 1 219 ? 14.520 6.102 -30.952 1.00 97.56 219 GLN A N 1
ATOM 1780 C CA . GLN A 1 219 ? 13.849 5.596 -32.150 1.00 97.56 219 GLN A CA 1
ATOM 1781 C C . GLN A 1 219 ? 13.880 6.620 -33.282 1.00 97.56 219 GLN A C 1
ATOM 1783 O O . GLN A 1 219 ? 14.186 6.248 -34.415 1.00 97.56 219 GLN A O 1
ATOM 1788 N N . GLN A 1 220 ? 13.611 7.890 -32.981 1.00 98.19 220 GLN A N 1
ATOM 1789 C CA . GLN A 1 220 ? 13.667 8.957 -33.968 1.00 98.19 220 GLN A CA 1
ATOM 1790 C C . GLN A 1 220 ? 15.085 9.113 -34.540 1.00 98.19 220 GLN A C 1
ATOM 1792 O O . GLN A 1 220 ? 15.258 9.004 -35.755 1.00 98.19 220 GLN A O 1
ATOM 1797 N N . GLU A 1 221 ? 16.106 9.227 -33.688 1.00 97.81 221 GLU A N 1
ATOM 1798 C CA . GLU A 1 221 ? 17.515 9.306 -34.105 1.00 97.81 221 GLU A CA 1
ATOM 1799 C C . GLU A 1 221 ? 17.923 8.110 -34.981 1.00 97.81 221 GLU A C 1
ATOM 1801 O O . GLU A 1 221 ? 18.560 8.269 -36.024 1.00 97.81 221 GLU A O 1
ATOM 1806 N N . ALA A 1 222 ? 17.501 6.894 -34.617 1.00 96.19 222 ALA A N 1
ATOM 1807 C CA . ALA A 1 222 ? 17.780 5.696 -35.403 1.00 96.19 222 ALA A CA 1
ATOM 1808 C C . ALA A 1 222 ? 17.097 5.721 -36.782 1.00 96.19 222 ALA A C 1
ATOM 1810 O O . ALA A 1 222 ? 17.676 5.250 -37.767 1.00 96.19 222 ALA A O 1
ATOM 1811 N N . THR A 1 223 ? 15.874 6.255 -36.879 1.00 97.25 223 THR A N 1
ATOM 1812 C CA . THR A 1 223 ? 15.189 6.416 -38.172 1.00 97.25 223 THR A CA 1
ATOM 1813 C C . THR A 1 223 ? 15.862 7.465 -39.051 1.00 97.25 223 THR A C 1
ATOM 1815 O O . THR A 1 223 ? 16.041 7.228 -40.250 1.00 97.25 223 THR A O 1
ATOM 1818 N N . GLU A 1 224 ? 16.303 8.575 -38.461 1.00 97.75 224 GLU A N 1
ATOM 1819 C CA . GLU A 1 224 ? 17.016 9.644 -39.155 1.00 97.75 224 GLU A CA 1
ATOM 1820 C C . GLU A 1 224 ? 18.366 9.140 -39.680 1.00 97.75 224 GLU A C 1
ATOM 1822 O O . GLU A 1 224 ? 18.641 9.256 -40.877 1.00 97.75 224 GLU A O 1
ATOM 1827 N N . GLU A 1 225 ? 19.160 8.463 -38.848 1.00 96.69 225 GLU A N 1
ATOM 1828 C CA . GLU A 1 225 ? 20.453 7.911 -39.263 1.00 96.69 225 GLU A CA 1
ATOM 1829 C C . GLU A 1 225 ? 20.295 6.816 -40.327 1.00 96.69 225 GLU A C 1
ATOM 1831 O O . GLU A 1 225 ? 21.039 6.778 -41.310 1.00 96.69 225 GLU A O 1
ATOM 1836 N N . ARG A 1 226 ? 19.266 5.964 -40.219 1.00 96.81 226 ARG A N 1
ATOM 1837 C CA . ARG A 1 226 ? 18.946 4.991 -41.274 1.00 96.81 226 ARG A CA 1
ATOM 1838 C C . ARG A 1 226 ? 18.660 5.684 -42.607 1.00 96.81 226 ARG A C 1
ATOM 1840 O O . ARG A 1 226 ? 19.148 5.225 -43.642 1.00 96.81 226 ARG A O 1
ATOM 1847 N N . SER A 1 227 ? 17.884 6.768 -42.595 1.00 97.44 227 SER A N 1
ATOM 1848 C CA . SER A 1 227 ? 17.563 7.531 -43.806 1.00 97.44 227 SER A CA 1
ATOM 1849 C C . SER A 1 227 ? 18.814 8.172 -44.421 1.00 97.44 227 SER A C 1
ATOM 1851 O O . SER A 1 227 ? 19.031 8.080 -45.633 1.00 97.44 227 SER A O 1
ATOM 1853 N N . ARG A 1 228 ? 19.701 8.717 -43.578 1.00 97.50 228 ARG A N 1
ATOM 1854 C CA . ARG A 1 228 ? 20.986 9.297 -43.977 1.00 97.50 228 ARG A CA 1
ATOM 1855 C C . ARG A 1 228 ? 21.897 8.262 -44.631 1.00 97.50 228 ARG A C 1
ATOM 1857 O O . ARG A 1 228 ? 22.409 8.502 -45.726 1.00 97.50 228 ARG A O 1
ATOM 1864 N N . LEU A 1 229 ? 22.080 7.105 -43.995 1.00 96.75 229 LEU A N 1
ATOM 1865 C CA . LEU A 1 229 ? 22.906 6.019 -44.528 1.00 96.75 229 LEU A CA 1
ATOM 1866 C C . LEU A 1 229 ? 22.341 5.481 -45.847 1.00 96.75 229 LEU A C 1
ATOM 1868 O O . LEU A 1 229 ? 23.096 5.210 -46.780 1.00 96.75 229 LEU A O 1
ATOM 1872 N N . GLN A 1 230 ? 21.015 5.379 -45.969 1.00 97.19 230 GLN A N 1
ATOM 1873 C CA . GLN A 1 230 ? 20.369 4.965 -47.214 1.00 97.19 230 GLN A CA 1
ATOM 1874 C C . GLN A 1 230 ? 20.622 5.965 -48.354 1.00 97.19 230 GLN A C 1
ATOM 1876 O O . GLN A 1 230 ? 20.907 5.547 -49.479 1.00 97.19 230 GLN A O 1
ATOM 1881 N N . ALA A 1 231 ? 20.583 7.270 -48.072 1.00 96.81 231 ALA A N 1
ATOM 1882 C CA . ALA A 1 231 ? 20.913 8.307 -49.049 1.00 96.81 231 ALA A CA 1
ATOM 1883 C C . ALA A 1 231 ? 22.392 8.251 -49.478 1.00 96.81 231 ALA A C 1
ATOM 1885 O O . ALA A 1 231 ? 22.693 8.305 -50.672 1.00 96.81 231 ALA A O 1
ATOM 1886 N N . GLN A 1 232 ? 23.317 8.066 -48.529 1.00 96.62 232 GLN A N 1
ATOM 1887 C CA . GLN A 1 232 ? 24.746 7.895 -48.825 1.00 96.62 232 GLN A CA 1
ATOM 1888 C C . GLN A 1 232 ? 25.013 6.645 -49.674 1.00 96.62 232 GLN A C 1
ATOM 1890 O O . GLN A 1 232 ? 25.794 6.685 -50.628 1.00 96.62 232 GLN A O 1
ATOM 1895 N N . LEU A 1 233 ? 24.330 5.538 -49.380 1.00 96.62 233 LEU A N 1
ATOM 1896 C CA . LEU A 1 233 ? 24.433 4.309 -50.161 1.00 96.62 233 LEU A CA 1
ATOM 1897 C C . LEU A 1 233 ? 23.891 4.494 -51.588 1.00 96.62 233 LEU A C 1
ATOM 1899 O O . LEU A 1 233 ? 24.482 4.004 -52.549 1.00 96.62 233 LEU A O 1
ATOM 1903 N N . ALA A 1 234 ? 22.796 5.236 -51.762 1.00 97.31 234 ALA A N 1
ATOM 1904 C CA . ALA A 1 234 ? 22.273 5.561 -53.088 1.00 97.31 234 ALA A CA 1
ATOM 1905 C C . ALA A 1 234 ? 23.255 6.424 -53.904 1.00 97.31 234 ALA A C 1
ATOM 1907 O O . ALA A 1 234 ? 23.497 6.138 -55.080 1.00 97.31 234 ALA A O 1
ATOM 1908 N N . GLU A 1 235 ? 23.862 7.440 -53.286 1.00 97.50 235 GLU A N 1
ATOM 1909 C CA . GLU A 1 235 ? 24.828 8.318 -53.957 1.00 97.50 235 GLU A CA 1
ATOM 1910 C C . GLU A 1 235 ? 26.122 7.577 -54.324 1.00 97.50 235 GLU A C 1
ATOM 1912 O O . GLU A 1 235 ? 26.589 7.669 -55.459 1.00 97.50 235 GLU A O 1
ATOM 1917 N N . THR A 1 236 ? 26.667 6.763 -53.420 1.00 96.19 236 THR A N 1
ATOM 1918 C CA . THR A 1 236 ? 27.852 5.935 -53.713 1.00 96.19 236 THR A CA 1
ATOM 1919 C C . THR A 1 236 ? 27.579 4.913 -54.818 1.00 96.19 236 THR A C 1
ATOM 1921 O O . THR A 1 236 ? 28.399 4.757 -55.724 1.00 96.19 236 THR A O 1
ATOM 1924 N N . ASN A 1 237 ? 26.401 4.281 -54.840 1.00 96.56 237 ASN A N 1
ATOM 1925 C CA . ASN A 1 237 ? 25.994 3.402 -55.941 1.00 96.56 237 ASN A CA 1
ATOM 1926 C C . ASN A 1 237 ? 25.900 4.146 -57.281 1.00 96.56 237 ASN A C 1
ATOM 1928 O O . ASN A 1 237 ? 26.322 3.622 -58.316 1.00 96.56 237 ASN A O 1
ATOM 1932 N N . LYS A 1 238 ? 25.389 5.382 -57.279 1.00 97.75 238 LYS A N 1
ATOM 1933 C CA . LYS A 1 238 ? 25.344 6.241 -58.470 1.00 97.75 238 LYS A CA 1
ATOM 1934 C C . LYS A 1 238 ? 26.748 6.602 -58.958 1.00 97.75 238 LYS A C 1
ATOM 1936 O O . LYS A 1 238 ? 27.004 6.540 -60.162 1.00 97.75 238 LYS A O 1
ATOM 1941 N N . GLN A 1 239 ? 27.662 6.948 -58.054 1.00 96.44 239 GLN A N 1
ATOM 1942 C CA . GLN A 1 239 ? 29.065 7.226 -58.382 1.00 96.44 239 GLN A CA 1
ATOM 1943 C C . GLN A 1 239 ? 29.768 5.986 -58.943 1.00 96.44 239 GLN A C 1
ATOM 1945 O O . GLN A 1 239 ? 30.417 6.069 -59.984 1.00 96.44 239 GLN A O 1
ATOM 1950 N N . LEU A 1 240 ? 29.554 4.817 -58.335 1.00 96.25 240 LEU A N 1
ATOM 1951 C CA . LEU A 1 240 ? 30.071 3.544 -58.832 1.00 96.25 240 LEU A CA 1
ATOM 1952 C C . LEU A 1 240 ? 29.550 3.228 -60.241 1.00 96.25 240 LEU A C 1
ATOM 1954 O O . LEU A 1 240 ? 30.314 2.791 -61.101 1.00 96.25 240 LEU A O 1
ATOM 1958 N N . ALA A 1 241 ? 28.262 3.461 -60.506 1.00 96.81 241 ALA A N 1
ATOM 1959 C CA . ALA A 1 241 ? 27.686 3.274 -61.835 1.00 96.81 241 ALA A CA 1
ATOM 1960 C C . ALA A 1 241 ? 28.336 4.201 -62.878 1.00 96.81 241 ALA A C 1
ATOM 1962 O O . ALA A 1 241 ? 28.670 3.742 -63.973 1.00 96.81 241 ALA A O 1
ATOM 1963 N N . LYS A 1 242 ? 28.578 5.475 -62.534 1.00 97.62 242 LYS A N 1
ATOM 1964 C CA . LYS A 1 242 ? 29.309 6.421 -63.397 1.00 97.62 242 LYS A CA 1
ATOM 1965 C C . LYS A 1 242 ? 30.734 5.941 -63.681 1.00 97.62 242 LYS A C 1
ATOM 1967 O O . LYS A 1 242 ? 31.101 5.827 -64.849 1.00 97.62 242 LYS A O 1
ATOM 1972 N N . ALA A 1 243 ? 31.486 5.569 -62.644 1.00 95.50 243 ALA A N 1
ATOM 1973 C CA . ALA A 1 243 ? 32.853 5.068 -62.779 1.00 95.50 243 ALA A CA 1
ATOM 1974 C C . ALA A 1 243 ? 32.918 3.816 -63.672 1.00 95.50 243 ALA A C 1
ATOM 1976 O O . ALA A 1 243 ? 33.743 3.740 -64.579 1.00 95.50 243 ALA A O 1
ATOM 1977 N N . LYS A 1 244 ? 31.985 2.865 -63.510 1.00 96.44 244 LYS A N 1
ATOM 1978 C CA . LYS A 1 244 ? 31.881 1.683 -64.389 1.00 96.44 244 LYS A CA 1
ATOM 1979 C C . LYS A 1 244 ? 31.673 2.057 -65.860 1.00 96.44 244 LYS A C 1
ATOM 1981 O O . LYS A 1 244 ? 32.243 1.420 -66.744 1.00 96.44 244 LYS A O 1
ATOM 1986 N N . VAL A 1 245 ? 30.855 3.071 -66.147 1.00 97.19 245 VAL A N 1
ATOM 1987 C CA . VAL A 1 245 ? 30.643 3.556 -67.522 1.00 97.19 245 VAL A CA 1
ATOM 1988 C C . VAL A 1 245 ? 31.903 4.224 -68.073 1.00 97.19 245 VAL A C 1
ATOM 1990 O O . VAL A 1 245 ? 32.234 4.020 -69.242 1.00 97.19 245 VAL A O 1
ATOM 1993 N N . GLU A 1 246 ? 32.610 5.003 -67.259 1.00 95.62 246 GLU A N 1
ATOM 1994 C CA . GLU A 1 246 ? 33.861 5.664 -67.645 1.00 95.62 246 GLU A CA 1
ATOM 1995 C C . GLU A 1 246 ? 34.986 4.670 -67.928 1.00 95.62 246 GLU A C 1
ATOM 1997 O O . GLU A 1 246 ? 35.650 4.811 -68.955 1.00 95.62 246 GLU A O 1
ATOM 2002 N N . VAL A 1 247 ? 35.126 3.621 -67.110 1.00 94.81 247 VAL A N 1
ATOM 2003 C CA . VAL A 1 247 ? 36.055 2.506 -67.360 1.00 94.81 247 VAL A CA 1
ATOM 2004 C C . VAL A 1 247 ? 35.756 1.859 -68.711 1.00 94.81 247 VAL A C 1
ATOM 2006 O O . VAL A 1 247 ? 36.628 1.828 -69.572 1.00 94.81 247 VAL A O 1
ATOM 2009 N N . ARG A 1 248 ? 34.497 1.489 -68.987 1.00 94.25 248 ARG A N 1
ATOM 2010 C CA . ARG A 1 248 ? 34.103 0.938 -70.301 1.00 94.25 248 ARG A CA 1
ATOM 2011 C C . ARG A 1 248 ? 34.359 1.897 -71.467 1.00 94.25 248 ARG A C 1
ATOM 2013 O O . ARG A 1 248 ? 34.576 1.481 -72.604 1.00 94.25 248 ARG A O 1
ATOM 2020 N N . ARG A 1 249 ? 34.262 3.213 -71.245 1.00 95.50 249 ARG A N 1
ATOM 2021 C CA . ARG A 1 249 ? 34.621 4.220 -72.261 1.00 95.50 249 ARG A CA 1
ATOM 2022 C C . ARG A 1 249 ? 36.133 4.276 -72.481 1.00 95.50 249 ARG A C 1
ATOM 2024 O O . ARG A 1 249 ? 36.537 4.458 -73.625 1.00 95.50 249 ARG A O 1
ATOM 2031 N N . ALA A 1 250 ? 36.930 4.140 -71.424 1.00 91.88 250 ALA A N 1
ATOM 2032 C CA . ALA A 1 250 ? 38.384 4.092 -71.498 1.00 91.88 250 ALA A CA 1
ATOM 2033 C C . ALA A 1 250 ? 38.873 2.819 -72.199 1.00 91.88 250 ALA A C 1
ATOM 2035 O O . ALA A 1 250 ? 39.656 2.939 -73.133 1.00 91.88 250 ALA A O 1
ATOM 2036 N N . GLU A 1 251 ? 38.331 1.651 -71.848 1.00 91.38 251 GLU A N 1
ATOM 2037 C CA . GLU A 1 251 ? 38.594 0.372 -72.530 1.00 91.38 251 GLU A CA 1
ATOM 2038 C C . GLU A 1 251 ? 38.377 0.507 -74.045 1.00 91.38 251 GLU A C 1
ATOM 2040 O O . GLU A 1 251 ? 39.299 0.312 -74.829 1.00 91.38 251 GLU A O 1
ATOM 2045 N N . ARG A 1 252 ? 37.212 1.020 -74.468 1.00 93.88 252 ARG A N 1
ATOM 2046 C CA . ARG A 1 252 ? 36.920 1.263 -75.895 1.00 93.88 252 ARG A CA 1
ATOM 2047 C C . ARG A 1 252 ? 37.822 2.295 -76.578 1.00 93.88 252 ARG A C 1
ATOM 2049 O O . ARG A 1 252 ? 37.832 2.344 -77.807 1.00 93.88 252 ARG A O 1
ATOM 2056 N N . ARG A 1 253 ? 38.464 3.208 -75.840 1.00 93.75 253 ARG A N 1
ATOM 2057 C CA . ARG A 1 253 ? 39.471 4.126 -76.408 1.00 93.75 253 ARG A CA 1
ATOM 2058 C C . ARG A 1 253 ? 40.770 3.370 -76.643 1.00 93.75 253 ARG A C 1
ATOM 2060 O O . ARG A 1 253 ? 41.256 3.379 -77.763 1.00 93.75 253 ARG A O 1
ATOM 2067 N N . ILE A 1 254 ? 41.231 2.645 -75.626 1.00 94.12 254 ILE A N 1
ATOM 2068 C CA . ILE A 1 254 ? 42.440 1.820 -75.692 1.00 94.12 254 ILE A CA 1
ATOM 2069 C C . ILE A 1 254 ? 42.347 0.812 -76.843 1.00 94.12 254 ILE A C 1
ATOM 2071 O O . ILE A 1 254 ? 43.288 0.714 -77.621 1.00 94.12 254 ILE A O 1
ATOM 2075 N N . ASP A 1 255 ? 41.211 0.129 -77.017 1.00 91.62 255 ASP A N 1
ATOM 2076 C CA . ASP A 1 255 ? 41.019 -0.826 -78.120 1.00 91.62 255 ASP A CA 1
ATOM 2077 C C . ASP A 1 255 ? 41.147 -0.171 -79.504 1.00 91.62 255 ASP A C 1
ATOM 2079 O O . ASP A 1 255 ? 41.728 -0.751 -80.423 1.00 91.62 255 ASP A O 1
ATOM 2083 N N . ARG A 1 256 ? 40.616 1.050 -79.666 1.00 92.94 256 ARG A N 1
ATOM 2084 C CA . ARG A 1 256 ? 40.729 1.812 -80.919 1.00 92.94 256 ARG A CA 1
ATOM 2085 C C . ARG A 1 256 ? 42.167 2.237 -81.182 1.00 92.94 256 ARG A C 1
ATOM 2087 O O . ARG A 1 256 ? 42.666 1.956 -82.266 1.00 92.94 256 ARG A O 1
ATOM 2094 N N . ASP A 1 257 ? 42.831 2.819 -80.188 1.00 91.31 257 ASP A N 1
ATOM 2095 C CA . ASP A 1 257 ? 44.226 3.257 -80.293 1.00 91.31 257 ASP A CA 1
ATOM 2096 C C . ASP A 1 257 ? 45.156 2.063 -80.581 1.00 91.31 257 ASP A C 1
ATOM 2098 O O . ASP A 1 257 ? 46.105 2.158 -81.358 1.00 91.31 257 ASP A O 1
ATOM 2102 N N . LEU A 1 258 ? 44.874 0.903 -79.980 1.00 90.62 258 LEU A N 1
ATOM 2103 C CA . LEU A 1 258 ? 45.616 -0.336 -80.201 1.00 90.62 258 LEU A CA 1
ATOM 2104 C C . LEU A 1 258 ? 45.407 -0.868 -81.625 1.00 90.62 258 LEU A C 1
ATOM 2106 O O . LEU A 1 258 ? 46.376 -1.276 -82.266 1.00 90.62 258 LEU A O 1
ATOM 2110 N N . ASN A 1 259 ? 44.176 -0.839 -82.144 1.00 92.69 259 ASN A N 1
ATOM 2111 C CA . ASN A 1 259 ? 43.888 -1.215 -83.530 1.00 92.69 259 ASN A CA 1
ATOM 2112 C C . ASN A 1 259 ? 44.535 -0.255 -84.539 1.00 92.69 259 ASN A C 1
ATOM 2114 O O . ASN A 1 259 ? 45.101 -0.711 -85.530 1.00 92.69 259 ASN A O 1
ATOM 2118 N N . GLU A 1 260 ? 44.512 1.051 -84.275 1.00 90.75 260 GLU A N 1
ATOM 2119 C CA . GLU A 1 260 ? 45.180 2.058 -85.104 1.00 90.75 260 GLU A CA 1
ATOM 2120 C C . GLU A 1 260 ? 46.699 1.841 -85.131 1.00 90.75 260 GLU A C 1
ATOM 2122 O O . GLU A 1 260 ? 47.299 1.779 -86.203 1.00 90.75 260 GLU A O 1
ATOM 2127 N N . ARG A 1 261 ? 47.323 1.602 -83.968 1.00 86.50 261 ARG A N 1
ATOM 2128 C CA . ARG A 1 261 ? 48.750 1.249 -83.887 1.00 86.50 261 ARG A CA 1
ATOM 2129 C C . ARG A 1 261 ? 49.078 -0.034 -84.644 1.00 86.50 261 ARG A C 1
ATOM 2131 O O . ARG A 1 261 ? 50.096 -0.075 -85.325 1.00 86.50 261 ARG A O 1
ATOM 2138 N N . LYS A 1 262 ? 48.235 -1.069 -84.558 1.00 89.25 262 LYS A N 1
ATOM 2139 C CA . LYS A 1 262 ? 48.413 -2.307 -85.337 1.00 89.25 262 LYS A CA 1
ATOM 2140 C C . LYS A 1 262 ? 48.391 -2.043 -86.843 1.00 89.25 262 LYS A C 1
ATOM 2142 O O . LYS A 1 262 ? 49.248 -2.567 -87.546 1.00 89.25 262 LYS A O 1
ATOM 2147 N N . LEU A 1 263 ? 47.455 -1.223 -87.326 1.00 90.00 263 LEU A N 1
ATOM 2148 C CA . LEU A 1 263 ? 47.373 -0.842 -88.740 1.00 90.00 263 LEU A CA 1
ATOM 2149 C C . LEU A 1 263 ? 48.599 -0.035 -89.190 1.00 90.00 263 LEU A C 1
ATOM 2151 O O . LEU A 1 263 ? 49.153 -0.314 -90.249 1.00 90.00 263 LEU A O 1
ATOM 2155 N N . LEU A 1 264 ? 49.055 0.922 -88.375 1.00 85.69 264 LEU A N 1
ATOM 2156 C CA . LEU A 1 264 ? 50.267 1.702 -88.649 1.00 85.69 264 LEU A CA 1
ATOM 2157 C C . LEU A 1 264 ? 51.514 0.813 -88.722 1.00 85.69 264 LEU A C 1
ATOM 2159 O O . LEU A 1 264 ? 52.299 0.943 -89.659 1.00 85.69 264 LEU A O 1
ATOM 2163 N N . MET A 1 265 ? 51.681 -0.111 -87.769 1.00 82.38 265 MET A N 1
ATOM 2164 C CA . MET A 1 265 ? 52.786 -1.075 -87.787 1.00 82.38 265 MET A CA 1
ATOM 2165 C C . MET A 1 265 ? 52.732 -1.963 -89.031 1.00 82.38 265 MET A C 1
ATOM 2167 O O . MET A 1 265 ? 53.744 -2.086 -89.710 1.00 82.38 265 MET A O 1
ATOM 2171 N N . ALA A 1 266 ? 51.562 -2.502 -89.387 1.00 83.62 266 ALA A N 1
ATOM 2172 C CA . ALA A 1 266 ? 51.402 -3.306 -90.599 1.00 83.62 266 ALA A CA 1
ATOM 2173 C C . ALA A 1 266 ? 51.779 -2.519 -91.870 1.00 83.62 266 ALA A C 1
ATOM 2175 O O . ALA A 1 266 ? 52.561 -3.002 -92.683 1.00 83.62 266 ALA A O 1
ATOM 2176 N N . GLY A 1 267 ? 51.326 -1.267 -92.007 1.00 82.56 267 GLY A N 1
ATOM 2177 C CA . GLY A 1 267 ? 51.705 -0.416 -93.142 1.00 82.56 267 GLY A CA 1
ATOM 2178 C C . GLY A 1 267 ? 53.206 -0.095 -93.196 1.00 82.56 267 GLY A C 1
ATOM 2179 O O . GLY A 1 267 ? 53.798 -0.051 -94.279 1.00 82.56 267 GLY A O 1
ATOM 2180 N N . MET A 1 268 ? 53.849 0.095 -92.037 1.00 78.38 268 MET A N 1
ATOM 2181 C CA . MET A 1 268 ? 55.305 0.264 -91.931 1.00 78.38 268 MET A CA 1
ATOM 2182 C C . MET A 1 268 ? 56.079 -1.014 -92.277 1.00 78.38 268 MET A C 1
ATOM 2184 O O . MET A 1 268 ? 57.149 -0.949 -92.890 1.00 78.38 268 MET A O 1
ATOM 2188 N N . GLU A 1 269 ? 55.565 -2.174 -91.880 1.00 81.31 269 GLU A N 1
ATOM 2189 C CA . GLU A 1 269 ? 56.125 -3.479 -92.224 1.00 81.31 269 GLU A CA 1
ATOM 2190 C C . GLU A 1 269 ? 56.015 -3.738 -93.727 1.00 81.31 269 GLU A C 1
ATOM 2192 O O . GLU A 1 269 ? 57.004 -4.144 -94.332 1.00 81.31 269 GLU A O 1
ATOM 2197 N N . ASP A 1 270 ? 54.879 -3.421 -94.350 1.00 78.75 270 ASP A N 1
ATOM 2198 C CA . ASP A 1 270 ? 54.673 -3.549 -95.797 1.00 78.75 270 ASP A CA 1
ATOM 2199 C C . ASP A 1 270 ? 55.604 -2.624 -96.592 1.00 78.75 270 ASP A C 1
ATOM 2201 O O . ASP A 1 270 ? 56.272 -3.066 -97.531 1.00 78.75 270 ASP A O 1
ATOM 2205 N N . THR A 1 271 ? 55.736 -1.355 -96.186 1.00 74.19 271 THR A N 1
ATOM 2206 C CA . THR A 1 271 ? 56.713 -0.431 -96.799 1.00 74.19 271 THR A CA 1
ATOM 2207 C C . THR A 1 271 ? 58.151 -0.892 -96.584 1.00 74.19 271 THR A C 1
ATOM 2209 O O . THR A 1 271 ? 58.983 -0.760 -97.482 1.00 74.19 271 THR A O 1
ATOM 2212 N N . SER A 1 272 ? 58.470 -1.465 -95.422 1.00 71.75 272 SER A N 1
ATOM 2213 C CA . SER A 1 272 ? 59.804 -2.010 -95.158 1.00 71.75 272 SER A CA 1
ATOM 2214 C C . SER A 1 272 ? 60.087 -3.266 -95.982 1.00 71.75 272 SER A C 1
ATOM 2216 O O . SER A 1 272 ? 61.153 -3.338 -96.585 1.00 71.75 272 SER A O 1
ATOM 2218 N N . ARG A 1 273 ? 59.138 -4.203 -96.097 1.00 73.88 273 ARG A N 1
ATOM 2219 C CA . ARG A 1 273 ? 59.241 -5.391 -96.963 1.00 73.88 273 ARG A CA 1
ATOM 2220 C C . ARG A 1 273 ? 59.391 -5.004 -98.432 1.00 73.88 273 ARG A C 1
ATOM 2222 O O . ARG A 1 273 ? 60.280 -5.521 -99.097 1.00 73.88 273 ARG A O 1
ATOM 2229 N N . SER A 1 274 ? 58.586 -4.057 -98.915 1.00 65.12 274 SER A N 1
ATOM 2230 C CA . SER A 1 274 ? 58.679 -3.526 -100.281 1.00 65.12 274 SER A CA 1
ATOM 2231 C C . SER A 1 274 ? 60.051 -2.900 -100.564 1.00 65.12 274 SER A C 1
ATOM 2233 O O . SER A 1 274 ? 60.671 -3.171 -101.591 1.00 65.12 274 SER A O 1
ATOM 2235 N N . ARG A 1 275 ? 60.576 -2.112 -99.622 1.00 66.44 275 ARG A N 1
ATOM 2236 C CA . ARG A 1 275 ? 61.902 -1.489 -99.725 1.00 66.44 275 ARG A CA 1
ATOM 2237 C C . ARG A 1 275 ? 63.039 -2.516 -99.688 1.00 66.44 275 ARG A C 1
ATOM 2239 O O . ARG A 1 275 ? 63.980 -2.365 -100.458 1.00 66.44 275 ARG A O 1
ATOM 2246 N N . ILE A 1 276 ? 62.929 -3.559 -98.859 1.00 64.19 276 ILE A N 1
ATOM 2247 C CA . ILE A 1 276 ? 63.895 -4.669 -98.800 1.00 64.19 276 ILE A CA 1
ATOM 2248 C C . ILE A 1 276 ? 63.912 -5.442 -100.125 1.00 64.19 276 ILE A C 1
ATOM 2250 O O . ILE A 1 276 ? 64.986 -5.633 -100.687 1.00 64.19 276 ILE A O 1
ATOM 2254 N N . GLN A 1 277 ? 62.747 -5.785 -100.683 1.00 59.41 277 GLN A N 1
ATOM 2255 C CA . GLN A 1 277 ? 62.646 -6.432 -101.999 1.00 59.41 277 GLN A CA 1
ATOM 2256 C C . GLN A 1 277 ? 63.256 -5.567 -103.114 1.00 59.41 277 GLN A C 1
ATOM 2258 O O . GLN A 1 277 ? 63.983 -6.071 -103.968 1.00 59.41 277 GLN A O 1
ATOM 2263 N N . HIS A 1 278 ? 63.041 -4.247 -103.085 1.00 55.16 278 HIS A N 1
ATOM 2264 C CA . HIS A 1 278 ? 63.695 -3.330 -104.022 1.00 55.16 278 HIS A CA 1
ATOM 2265 C C . HIS A 1 278 ? 65.225 -3.334 -103.892 1.00 55.16 278 HIS A C 1
ATOM 2267 O O . HIS A 1 278 ? 65.911 -3.362 -104.916 1.00 55.16 278 HIS A O 1
ATOM 2273 N N . THR A 1 279 ? 65.764 -3.351 -102.668 1.00 54.25 279 THR A N 1
ATOM 2274 C CA . THR A 1 279 ? 67.213 -3.470 -102.432 1.00 54.25 279 THR A CA 1
ATOM 2275 C C . THR A 1 279 ? 67.770 -4.845 -102.795 1.00 54.25 279 THR A C 1
ATOM 2277 O O . THR A 1 279 ? 68.872 -4.918 -103.325 1.00 54.25 279 THR A O 1
ATOM 2280 N N . GLU A 1 280 ? 67.029 -5.937 -102.603 1.00 51.19 280 GLU A N 1
ATOM 2281 C CA . GLU A 1 280 ? 67.447 -7.289 -103.007 1.00 51.19 280 GLU A CA 1
ATOM 2282 C C . GLU A 1 280 ? 67.547 -7.412 -104.536 1.00 51.19 280 GLU A C 1
ATOM 2284 O O . GLU A 1 280 ? 68.514 -7.974 -105.050 1.00 51.19 280 GLU A O 1
ATOM 2289 N N . HIS A 1 281 ? 66.645 -6.768 -105.285 1.00 48.22 281 HIS A N 1
ATOM 2290 C CA . HIS A 1 281 ? 66.769 -6.654 -106.742 1.00 48.22 281 HIS A CA 1
ATOM 2291 C C . HIS A 1 281 ? 67.939 -5.769 -107.204 1.00 48.22 281 HIS A C 1
ATOM 2293 O O . HIS A 1 281 ? 68.416 -5.937 -108.324 1.00 48.22 281 HIS A O 1
ATOM 2299 N N . THR A 1 282 ? 68.433 -4.856 -106.362 1.00 47.78 282 THR A N 1
ATOM 2300 C CA . THR A 1 282 ? 69.629 -4.042 -106.656 1.00 47.78 282 THR A CA 1
ATOM 2301 C C . THR A 1 282 ? 70.931 -4.640 -106.107 1.00 47.78 282 THR A C 1
ATOM 2303 O O . THR A 1 282 ? 71.998 -4.239 -106.556 1.00 47.78 282 THR A O 1
ATOM 2306 N N . SER A 1 283 ? 70.872 -5.627 -105.205 1.00 44.88 283 SER A N 1
ATOM 2307 C CA . SER A 1 283 ? 72.045 -6.203 -104.516 1.00 44.88 283 SER A CA 1
ATOM 2308 C C . SER A 1 283 ? 72.583 -7.498 -105.141 1.00 44.88 283 SER A C 1
ATOM 2310 O O . SER A 1 283 ? 73.584 -8.033 -104.671 1.00 44.88 283 SER A O 1
ATOM 2312 N N . HIS A 1 284 ? 71.976 -8.000 -106.223 1.00 43.12 284 HIS A N 1
ATOM 2313 C CA . HIS A 1 284 ? 72.546 -9.098 -107.023 1.00 43.12 284 HIS A CA 1
ATOM 2314 C C . HIS A 1 284 ? 73.558 -8.641 -108.090 1.00 43.12 284 HIS A C 1
ATOM 2316 O O . HIS A 1 284 ? 74.098 -9.474 -108.816 1.00 43.12 284 HIS A O 1
ATOM 2322 N N . ALA A 1 285 ? 73.875 -7.346 -108.159 1.00 42.84 285 ALA A N 1
ATOM 2323 C CA . ALA A 1 285 ? 75.016 -6.840 -108.907 1.00 42.84 285 ALA A CA 1
ATOM 2324 C C . ALA A 1 285 ? 76.002 -6.176 -107.936 1.00 42.84 285 ALA A C 1
ATOM 2326 O O . ALA A 1 285 ? 75.723 -5.118 -107.386 1.00 42.84 285 ALA A O 1
ATOM 2327 N N . VAL A 1 286 ? 77.185 -6.784 -107.829 1.00 36.84 286 VAL A N 1
ATOM 2328 C CA . VAL A 1 286 ? 78.425 -6.250 -107.238 1.00 36.84 286 VAL A CA 1
ATOM 2329 C C . VAL A 1 286 ? 78.660 -6.519 -105.739 1.00 36.84 286 VAL A C 1
ATOM 2331 O O . VAL A 1 286 ? 78.025 -5.976 -104.843 1.00 36.84 286 VAL A O 1
ATOM 2334 N N . GLN A 1 287 ? 79.711 -7.303 -105.502 1.00 32.53 287 GLN A N 1
ATOM 2335 C CA . GLN A 1 287 ? 80.597 -7.298 -104.333 1.00 32.53 287 GLN A CA 1
ATOM 2336 C C . GLN A 1 287 ? 82.047 -7.292 -104.877 1.00 32.53 287 GLN A C 1
ATOM 2338 O O . GLN A 1 287 ? 82.243 -7.720 -106.017 1.00 32.53 287 GLN A O 1
ATOM 2343 N N . PRO A 1 288 ? 83.085 -7.024 -104.067 1.00 55.41 288 PRO A N 1
ATOM 2344 C CA . PRO A 1 288 ? 83.263 -5.926 -103.108 1.00 55.41 288 PRO A CA 1
ATOM 2345 C C . PRO A 1 288 ? 84.645 -5.250 -103.309 1.00 55.41 288 PRO A C 1
ATOM 2347 O O . PRO A 1 288 ? 85.521 -5.843 -103.928 1.00 55.41 288 PRO A O 1
ATOM 2350 N N . ASP A 1 289 ? 84.904 -4.065 -102.740 1.00 29.70 289 ASP A N 1
ATOM 2351 C CA . ASP A 1 289 ? 86.287 -3.774 -102.328 1.00 29.70 289 ASP A CA 1
ATOM 2352 C C . ASP A 1 289 ? 86.445 -2.708 -101.237 1.00 29.70 289 ASP A C 1
ATOM 2354 O O . ASP A 1 289 ? 85.618 -1.813 -101.051 1.00 29.70 289 ASP A O 1
ATOM 2358 N N . LEU A 1 290 ? 87.533 -2.896 -100.496 1.00 40.53 290 LEU A N 1
ATOM 2359 C CA . LEU A 1 290 ? 87.968 -2.235 -99.269 1.00 40.53 290 LEU A CA 1
ATOM 2360 C C . LEU A 1 290 ? 88.388 -0.771 -99.471 1.00 40.53 290 LEU A C 1
ATOM 2362 O O . LEU A 1 290 ? 89.113 -0.460 -100.410 1.00 40.53 290 LEU A O 1
ATOM 2366 N N . CYS A 1 291 ? 88.111 0.090 -98.484 1.00 32.00 291 CYS A N 1
ATOM 2367 C CA . CYS A 1 291 ? 89.077 1.115 -98.079 1.00 32.00 291 CYS A CA 1
ATOM 2368 C C . CYS A 1 291 ? 88.821 1.603 -96.647 1.00 32.00 291 CYS A C 1
ATOM 2370 O O . CYS A 1 291 ? 87.687 1.816 -96.222 1.00 32.00 291 CYS A O 1
ATOM 2372 N N . ALA A 1 292 ? 89.910 1.728 -95.898 1.00 34.50 292 ALA A N 1
ATOM 2373 C CA . ALA A 1 292 ? 89.943 1.977 -94.469 1.00 34.50 292 ALA A CA 1
ATOM 2374 C C . ALA A 1 292 ? 90.062 3.472 -94.108 1.00 34.50 292 ALA A C 1
ATOM 2376 O O . ALA A 1 292 ? 90.442 4.306 -94.927 1.00 34.50 292 ALA A O 1
ATOM 2377 N N . VAL A 1 293 ? 89.898 3.701 -92.798 1.00 31.28 293 VAL A N 1
ATOM 2378 C CA . VAL A 1 293 ? 90.363 4.823 -91.958 1.00 31.28 293 VAL A CA 1
ATOM 2379 C C . VAL A 1 293 ? 89.428 6.048 -91.911 1.00 31.28 293 VAL A C 1
ATOM 2381 O O . VAL A 1 293 ? 89.327 6.799 -92.873 1.00 31.28 293 VAL A O 1
ATOM 2384 N N . HIS A 1 294 ? 88.780 6.308 -90.766 1.00 34.62 294 HIS A N 1
ATOM 2385 C CA . HIS A 1 294 ? 89.285 7.168 -89.676 1.00 34.62 294 HIS A CA 1
ATOM 2386 C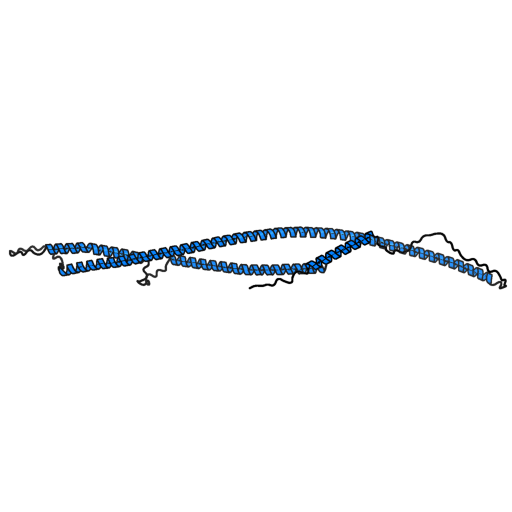 C . HIS A 1 294 ? 88.367 7.077 -88.446 1.00 34.62 294 HIS A C 1
ATOM 2388 O O . HIS A 1 294 ? 87.146 7.153 -88.547 1.00 34.62 294 HIS A O 1
ATOM 2394 N N . ALA A 1 295 ? 88.994 6.907 -87.283 1.00 33.75 295 ALA A N 1
ATOM 2395 C CA . ALA A 1 295 ? 88.378 7.046 -85.976 1.00 33.75 295 ALA A CA 1
ATOM 2396 C C . ALA A 1 295 ? 88.374 8.526 -85.575 1.00 33.75 295 ALA A C 1
ATOM 2398 O O . ALA A 1 295 ? 89.419 9.175 -85.616 1.00 33.75 295 ALA A O 1
ATOM 2399 N N . THR A 1 296 ? 87.227 9.028 -85.128 1.00 35.72 296 THR A N 1
ATOM 2400 C CA . THR A 1 296 ? 87.145 10.204 -84.261 1.00 35.72 296 THR A CA 1
ATOM 2401 C C . THR A 1 296 ? 86.110 9.950 -83.173 1.00 35.72 296 THR A C 1
ATOM 2403 O O . THR A 1 296 ? 84.931 9.718 -83.432 1.00 35.72 296 THR A O 1
ATOM 2406 N N . ASP A 1 297 ? 86.597 9.976 -81.935 1.00 34.47 297 ASP A N 1
ATOM 2407 C CA . ASP A 1 297 ? 85.813 10.058 -80.711 1.00 34.47 297 ASP A CA 1
ATOM 2408 C C . ASP A 1 297 ? 84.936 11.317 -80.715 1.00 34.47 297 ASP A C 1
ATOM 2410 O O . ASP A 1 297 ? 85.450 12.433 -80.793 1.00 34.47 297 ASP A O 1
ATOM 2414 N N . VAL A 1 298 ? 83.624 11.153 -80.522 1.00 35.06 298 VAL A N 1
ATOM 2415 C CA . VAL A 1 298 ? 82.762 12.204 -79.960 1.00 35.06 298 VAL A CA 1
ATOM 2416 C C . VAL A 1 298 ? 81.864 11.584 -78.893 1.00 35.06 298 VAL A C 1
ATOM 2418 O O . VAL A 1 298 ? 80.871 10.911 -79.169 1.00 35.06 298 VAL A O 1
ATOM 2421 N N . LYS A 1 299 ? 82.233 11.840 -77.637 1.00 34.94 299 LYS A N 1
ATOM 2422 C CA . LYS A 1 299 ? 81.392 11.654 -76.454 1.00 34.94 299 LYS A CA 1
ATOM 2423 C C . LYS A 1 299 ? 80.275 12.713 -76.440 1.00 34.94 299 LYS A C 1
ATOM 2425 O O . LYS A 1 299 ? 80.569 13.898 -76.390 1.00 34.94 299 LYS A O 1
ATOM 2430 N N . VAL A 1 300 ? 79.035 12.219 -76.362 1.00 33.72 300 VAL A N 1
ATOM 2431 C CA . VAL A 1 300 ? 77.884 12.717 -75.572 1.00 33.72 300 VAL A CA 1
ATOM 2432 C C . VAL A 1 300 ? 77.402 14.155 -75.828 1.00 33.72 300 VAL A C 1
ATOM 2434 O O . VAL A 1 300 ? 78.033 15.104 -75.384 1.00 33.72 300 VAL A O 1
ATOM 2437 N N . ASN A 1 301 ? 76.175 14.306 -76.347 1.00 31.09 301 ASN A N 1
ATOM 2438 C CA . ASN A 1 301 ? 75.022 14.695 -75.513 1.00 31.09 301 ASN A CA 1
ATOM 2439 C C . ASN A 1 301 ? 73.696 14.527 -76.283 1.00 31.09 301 ASN A C 1
ATOM 2441 O O . ASN A 1 301 ? 73.456 15.198 -77.283 1.00 31.09 301 ASN A O 1
ATOM 2445 N N . LEU A 1 302 ? 72.832 13.629 -75.806 1.00 36.12 302 LEU A N 1
ATOM 2446 C CA . LEU A 1 302 ? 71.438 13.527 -76.234 1.00 36.12 302 LEU A CA 1
ATOM 2447 C C . LEU A 1 302 ? 70.651 14.636 -75.529 1.00 36.12 302 LEU A C 1
ATOM 2449 O O . LEU A 1 302 ? 70.424 14.554 -74.325 1.00 36.12 302 LEU A O 1
ATOM 2453 N N . GLN A 1 303 ? 70.191 15.640 -76.271 1.00 33.94 303 GLN A N 1
ATOM 2454 C CA . GLN A 1 303 ? 68.981 16.358 -75.879 1.00 33.94 303 GLN A CA 1
ATOM 2455 C C . GLN A 1 303 ? 67.787 15.784 -76.636 1.00 33.94 303 GLN A C 1
ATOM 2457 O O . GLN A 1 303 ? 67.825 15.666 -77.861 1.00 33.94 303 GLN A O 1
ATOM 2462 N N . PRO A 1 304 ? 66.697 15.516 -75.909 1.00 36.88 304 PRO A N 1
ATOM 2463 C CA . PRO A 1 304 ? 65.399 15.975 -76.374 1.00 36.88 304 PRO A CA 1
ATOM 2464 C C . PRO A 1 304 ? 64.746 16.894 -75.338 1.00 36.88 304 PRO A C 1
ATOM 2466 O O . PRO A 1 304 ? 64.614 16.563 -74.159 1.00 36.88 304 PRO A O 1
ATOM 2469 N N . MET A 1 305 ? 64.301 18.054 -75.817 1.00 30.62 305 MET A N 1
ATOM 2470 C CA . MET A 1 305 ? 63.325 18.899 -75.140 1.00 30.62 305 MET A CA 1
ATOM 2471 C C . MET A 1 305 ? 61.988 18.162 -74.968 1.00 30.62 305 MET A C 1
ATOM 2473 O O . MET A 1 305 ? 61.464 17.594 -75.920 1.00 30.62 305 MET A O 1
ATOM 2477 N N . LEU A 1 306 ? 61.439 18.305 -73.757 1.00 37.19 306 LEU A N 1
ATOM 2478 C CA . LEU A 1 306 ? 60.022 18.426 -73.389 1.00 37.19 306 LEU A CA 1
ATOM 2479 C C . LEU A 1 306 ? 59.023 17.397 -73.945 1.00 37.19 306 LEU A C 1
ATOM 2481 O O . LEU A 1 306 ? 58.589 17.468 -75.088 1.00 37.19 306 LEU A O 1
ATOM 2485 N N . THR A 1 307 ? 58.449 16.605 -73.040 1.00 32.00 307 THR A N 1
ATOM 2486 C CA . THR A 1 307 ? 57.014 16.696 -72.701 1.00 32.00 307 THR A CA 1
ATOM 2487 C C . THR A 1 307 ? 56.745 15.901 -71.425 1.00 32.00 307 THR A C 1
ATOM 2489 O O . THR A 1 307 ? 57.321 14.843 -71.197 1.00 32.00 307 THR A O 1
ATOM 2492 N N . GLY A 1 308 ? 55.949 16.490 -70.533 1.00 41.31 308 GLY A N 1
ATOM 2493 C CA . GLY A 1 308 ? 55.747 15.991 -69.182 1.00 41.31 308 GLY A CA 1
ATOM 2494 C C . GLY A 1 308 ? 54.944 14.698 -69.123 1.00 41.31 308 GLY A C 1
ATOM 2495 O O . GLY A 1 308 ? 53.899 14.580 -69.752 1.00 41.31 308 GLY A O 1
ATOM 2496 N N . THR A 1 309 ? 55.395 13.794 -68.262 1.00 32.22 309 THR A N 1
ATOM 2497 C CA . THR A 1 309 ? 54.557 12.784 -67.618 1.00 32.22 309 THR A CA 1
ATOM 2498 C C . THR A 1 309 ? 55.046 12.619 -66.188 1.00 32.22 309 THR A C 1
ATOM 2500 O O . THR A 1 309 ? 56.116 12.075 -65.922 1.00 32.22 309 THR A O 1
ATOM 2503 N N . THR A 1 310 ? 54.263 13.175 -65.273 1.00 39.22 310 THR A N 1
ATOM 2504 C CA . THR A 1 310 ? 54.262 12.888 -63.846 1.00 39.22 310 THR A CA 1
ATOM 2505 C C . THR A 1 310 ? 53.947 11.411 -63.663 1.00 39.22 310 THR A C 1
ATOM 2507 O O . THR A 1 310 ? 52.853 10.995 -64.024 1.00 39.22 310 THR A O 1
ATOM 2510 N N . ASP A 1 311 ? 54.857 10.648 -63.064 1.00 32.09 311 ASP A N 1
ATOM 2511 C CA . ASP A 1 311 ? 54.490 9.395 -62.414 1.00 32.09 311 ASP A CA 1
ATOM 2512 C C . ASP A 1 311 ? 55.183 9.270 -61.054 1.00 32.09 311 ASP A C 1
ATOM 2514 O O . ASP A 1 311 ? 56.404 9.215 -60.926 1.00 32.09 311 ASP A O 1
ATOM 2518 N N . LEU A 1 312 ? 54.311 9.261 -60.043 1.00 46.28 312 LEU A N 1
ATOM 2519 C CA . LEU A 1 312 ? 54.313 8.330 -58.920 1.00 46.28 312 LEU A CA 1
ATOM 2520 C C . LEU A 1 312 ? 55.601 8.237 -58.096 1.00 46.28 312 LEU A C 1
ATOM 2522 O O . LEU A 1 312 ? 56.352 7.270 -58.162 1.00 46.28 312 LEU A O 1
ATOM 2526 N N . ASN A 1 313 ? 55.740 9.179 -57.163 1.00 35.44 313 ASN A N 1
ATOM 2527 C CA . ASN A 1 313 ? 56.346 8.872 -55.872 1.00 35.44 313 ASN A CA 1
ATOM 2528 C C . ASN A 1 313 ? 55.648 9.683 -54.770 1.00 35.44 313 ASN A C 1
ATOM 2530 O O . ASN A 1 313 ? 56.098 10.753 -54.367 1.00 35.44 313 ASN A O 1
ATOM 2534 N N . VAL A 1 314 ? 54.482 9.202 -54.324 1.00 38.66 314 VAL A N 1
ATOM 2535 C CA . VAL A 1 314 ? 53.822 9.710 -53.114 1.00 38.66 314 VAL A CA 1
ATOM 2536 C C . VAL A 1 314 ? 54.279 8.845 -51.948 1.00 38.66 314 VAL A C 1
ATOM 2538 O O . VAL A 1 314 ? 53.591 7.935 -51.495 1.00 38.66 314 VAL A O 1
ATOM 2541 N N . THR A 1 315 ? 55.467 9.147 -51.440 1.00 40.16 315 THR A N 1
ATOM 2542 C CA . THR A 1 315 ? 55.764 8.932 -50.028 1.00 40.16 315 THR A CA 1
ATOM 2543 C C . THR A 1 315 ? 54.847 9.889 -49.269 1.00 40.16 315 THR A C 1
ATOM 2545 O O . THR A 1 315 ? 55.050 11.102 -49.283 1.00 40.16 315 THR A O 1
ATOM 2548 N N . HIS A 1 316 ? 53.775 9.368 -48.669 1.00 39.16 316 HIS A N 1
ATOM 2549 C CA . HIS A 1 316 ? 52.896 10.141 -47.795 1.00 39.16 316 HIS A CA 1
ATOM 2550 C C . HIS A 1 316 ? 53.671 10.574 -46.540 1.00 39.16 316 HIS A C 1
ATOM 2552 O O . HIS A 1 316 ? 53.609 9.929 -45.496 1.00 39.16 316 HIS A O 1
ATOM 2558 N N . CYS A 1 317 ? 54.399 11.686 -46.626 1.00 42.03 317 CYS A N 1
ATOM 2559 C CA . CYS A 1 317 ? 54.777 12.450 -45.447 1.00 42.03 317 CYS A CA 1
ATOM 2560 C C . CYS A 1 317 ? 53.500 13.090 -44.894 1.00 42.03 317 CYS A C 1
ATOM 2562 O O . CYS A 1 317 ? 52.941 14.010 -45.494 1.00 42.03 317 CYS A O 1
ATOM 2564 N N . LEU A 1 318 ? 53.011 12.558 -43.773 1.00 51.38 318 LEU A N 1
ATOM 2565 C CA . LEU A 1 318 ? 51.908 13.143 -43.017 1.00 51.38 318 LEU A CA 1
ATOM 2566 C C . LEU A 1 318 ? 52.274 14.582 -42.630 1.00 51.38 318 LEU A C 1
ATOM 2568 O O . LEU A 1 318 ? 53.352 14.845 -42.099 1.00 51.38 318 LEU A O 1
ATOM 2572 N N . ASN A 1 319 ? 51.364 15.513 -42.907 1.00 64.50 319 ASN A N 1
ATOM 2573 C CA . ASN A 1 319 ? 51.502 16.916 -42.525 1.00 64.50 319 ASN A CA 1
ATOM 2574 C C . ASN A 1 319 ? 51.600 17.004 -40.980 1.00 64.50 319 ASN A C 1
ATOM 2576 O O . ASN A 1 319 ? 50.828 16.312 -40.310 1.00 64.50 319 ASN A O 1
ATOM 2580 N N . PRO A 1 320 ? 52.491 17.818 -40.378 1.00 66.44 320 PRO A N 1
ATOM 2581 C CA . PRO A 1 320 ? 52.640 17.940 -38.918 1.00 66.44 320 PRO A CA 1
ATOM 2582 C C . PRO A 1 320 ? 51.320 18.176 -38.162 1.00 66.44 320 PRO A C 1
ATOM 2584 O O . PRO A 1 320 ? 51.158 17.698 -37.043 1.00 66.44 320 PRO A O 1
ATOM 2587 N N . VAL A 1 321 ? 50.335 18.820 -38.795 1.00 65.00 321 VAL A N 1
ATOM 2588 C CA . VAL A 1 321 ? 48.986 19.021 -38.232 1.00 65.00 321 VAL A CA 1
ATOM 2589 C C . VAL A 1 321 ? 48.186 17.711 -38.128 1.00 65.00 321 VAL A C 1
ATOM 2591 O O . VAL A 1 321 ? 47.436 17.508 -37.175 1.00 65.00 321 VAL A O 1
ATOM 2594 N N . GLN A 1 322 ? 48.357 16.790 -39.080 1.00 67.25 322 GLN A N 1
ATOM 2595 C CA . GLN A 1 322 ? 47.730 15.463 -39.043 1.00 67.25 322 GLN A CA 1
ATOM 2596 C C . GLN A 1 322 ? 48.407 14.556 -38.010 1.00 67.25 322 GLN A C 1
ATOM 2598 O O . GLN A 1 322 ? 47.732 13.762 -37.362 1.00 67.25 322 GLN A O 1
ATOM 2603 N N . LEU A 1 323 ? 49.721 14.706 -37.815 1.00 71.81 323 LEU A N 1
ATOM 2604 C CA . LEU A 1 323 ? 50.464 13.964 -36.796 1.00 71.81 323 LEU A CA 1
ATOM 2605 C C . LEU A 1 323 ? 50.051 14.387 -35.373 1.00 71.81 323 LEU A C 1
ATOM 2607 O O . LEU A 1 323 ? 49.857 13.532 -34.511 1.00 71.81 323 LEU A O 1
ATOM 2611 N N . ASP A 1 324 ? 49.832 15.688 -35.151 1.00 70.31 324 ASP A N 1
ATOM 2612 C CA . ASP A 1 324 ? 49.316 16.232 -33.886 1.00 70.31 324 ASP A CA 1
ATOM 2613 C C . ASP A 1 324 ? 47.861 15.798 -33.613 1.00 70.31 324 ASP A C 1
ATOM 2615 O O . ASP A 1 324 ? 47.507 15.439 -32.488 1.00 70.31 324 ASP A O 1
ATOM 2619 N N . ALA A 1 325 ? 47.021 15.731 -34.653 1.00 76.88 325 ALA A N 1
ATOM 2620 C CA . ALA A 1 325 ? 45.659 15.205 -34.536 1.00 76.88 325 ALA A CA 1
ATOM 2621 C C . ALA A 1 325 ? 45.647 13.717 -34.140 1.00 76.88 325 ALA A C 1
ATOM 2623 O O . ALA A 1 325 ? 44.903 13.322 -33.242 1.00 76.88 325 ALA A O 1
ATOM 2624 N N . VAL A 1 326 ? 46.517 12.903 -34.746 1.00 75.62 326 VAL A N 1
ATOM 2625 C CA . VAL A 1 326 ? 46.662 11.480 -34.401 1.00 75.62 326 VAL A CA 1
ATOM 2626 C C . VAL A 1 326 ? 47.208 11.306 -32.981 1.00 75.62 326 VAL A C 1
ATOM 2628 O O . VAL A 1 326 ? 46.692 10.473 -32.237 1.00 75.62 326 VAL A O 1
ATOM 2631 N N . ALA A 1 327 ? 48.183 12.117 -32.560 1.00 80.19 327 ALA A N 1
ATOM 2632 C CA . ALA A 1 327 ? 48.712 12.083 -31.195 1.00 80.19 327 ALA A CA 1
ATOM 2633 C C . ALA A 1 327 ? 47.633 12.418 -30.146 1.00 80.19 327 ALA A C 1
ATOM 2635 O O . ALA A 1 327 ? 47.531 11.737 -29.123 1.00 80.19 327 ALA A O 1
ATOM 2636 N N . LYS A 1 328 ? 46.770 13.406 -30.422 1.00 81.38 328 LYS A N 1
ATOM 2637 C CA . LYS A 1 328 ? 45.627 13.762 -29.562 1.00 81.38 328 LYS A CA 1
ATOM 2638 C C . LYS A 1 328 ? 44.578 12.653 -29.497 1.00 81.38 328 LYS A C 1
ATOM 2640 O O . LYS A 1 328 ? 44.129 12.317 -28.401 1.00 81.38 328 LYS A O 1
ATOM 2645 N N . SER A 1 329 ? 44.235 12.033 -30.627 1.00 83.31 329 SER A N 1
ATOM 2646 C CA . SER A 1 329 ? 43.311 10.890 -30.652 1.00 83.31 329 SER A CA 1
ATOM 2647 C C . SER A 1 329 ? 43.874 9.669 -29.915 1.00 83.31 329 SER A C 1
ATOM 2649 O O . SER A 1 329 ? 43.140 9.001 -29.187 1.00 83.31 329 SER A O 1
ATOM 2651 N N . LEU A 1 330 ? 45.181 9.405 -30.023 1.00 85.06 330 LEU A N 1
ATOM 2652 C CA . LEU A 1 330 ? 45.849 8.331 -29.280 1.00 85.06 330 LEU A CA 1
ATOM 2653 C C . LEU A 1 330 ? 45.842 8.602 -27.765 1.00 85.06 330 LEU A C 1
ATOM 2655 O O . LEU A 1 330 ? 45.633 7.689 -26.962 1.00 85.06 330 LEU A O 1
ATOM 2659 N N . HIS A 1 331 ? 46.020 9.864 -27.363 1.00 86.31 331 HIS A N 1
ATOM 2660 C CA . HIS A 1 331 ? 45.963 10.270 -25.960 1.00 86.31 331 HIS A CA 1
ATOM 2661 C C . HIS A 1 331 ? 44.550 10.112 -25.372 1.00 86.31 331 HIS A C 1
ATOM 2663 O O . HIS A 1 331 ? 44.401 9.567 -24.279 1.00 86.31 331 HIS A O 1
ATOM 2669 N N . GLN A 1 332 ? 43.510 10.490 -26.122 1.00 87.31 332 GLN A N 1
ATOM 2670 C CA . GLN A 1 332 ? 42.107 10.291 -25.730 1.00 87.31 332 GLN A CA 1
ATOM 2671 C C . GLN A 1 332 ? 41.744 8.804 -25.607 1.00 87.31 332 GLN A C 1
ATOM 2673 O O . GLN A 1 332 ? 41.110 8.400 -24.632 1.00 87.31 332 GLN A O 1
ATOM 2678 N N . LEU A 1 333 ? 42.210 7.969 -26.541 1.00 83.62 333 LEU A N 1
ATOM 2679 C CA . LEU A 1 333 ? 42.006 6.519 -26.485 1.00 83.62 333 LEU A CA 1
ATOM 2680 C C . LEU A 1 333 ? 42.704 5.896 -25.264 1.00 83.62 333 LEU A C 1
ATOM 2682 O O . LEU A 1 333 ? 42.153 5.013 -24.609 1.00 83.62 333 LEU A O 1
ATOM 2686 N N . THR A 1 334 ? 43.891 6.396 -24.915 1.00 82.88 334 THR A N 1
ATOM 2687 C CA . THR A 1 334 ? 44.641 5.947 -23.732 1.00 82.88 334 THR A CA 1
ATOM 2688 C C . THR A 1 334 ? 43.952 6.354 -22.425 1.00 82.88 334 THR A C 1
ATOM 2690 O O . THR A 1 334 ? 43.969 5.584 -21.465 1.00 82.88 334 THR A O 1
ATOM 2693 N N . GLN A 1 335 ? 43.312 7.527 -22.374 1.00 78.06 335 GLN A N 1
ATOM 2694 C CA . GLN A 1 335 ? 42.514 7.947 -21.216 1.00 78.06 335 GLN A CA 1
ATOM 2695 C C . GLN A 1 335 ? 41.243 7.100 -21.064 1.00 78.06 335 GLN A C 1
ATOM 2697 O O . GLN A 1 335 ? 40.985 6.602 -19.971 1.00 78.06 335 GLN A O 1
ATOM 2702 N N . LEU A 1 336 ? 40.519 6.829 -22.156 1.00 80.00 336 LEU A N 1
ATOM 2703 C CA . LEU A 1 336 ? 39.350 5.938 -22.144 1.00 80.00 336 LEU A CA 1
ATOM 2704 C C . LEU A 1 336 ? 39.705 4.517 -21.684 1.00 80.00 336 LEU A C 1
ATOM 2706 O O . LEU A 1 336 ? 38.985 3.926 -20.883 1.00 80.00 336 LEU A O 1
ATOM 2710 N N . ALA A 1 337 ? 40.846 3.983 -22.126 1.00 77.25 337 ALA A N 1
ATOM 2711 C CA . ALA A 1 337 ? 41.322 2.670 -21.696 1.00 77.25 337 ALA A CA 1
ATOM 2712 C C . ALA A 1 337 ? 41.726 2.625 -20.210 1.00 77.25 337 ALA A C 1
ATOM 2714 O O . ALA A 1 337 ? 41.635 1.566 -19.589 1.00 77.25 337 ALA A O 1
ATOM 2715 N N . LYS A 1 338 ? 42.169 3.751 -19.630 1.00 73.12 338 LYS A N 1
ATOM 2716 C CA . LYS A 1 338 ? 42.428 3.858 -18.186 1.00 73.12 338 LYS A CA 1
ATOM 2717 C C . LYS A 1 338 ? 41.124 3.921 -17.391 1.00 73.12 338 LYS A C 1
ATOM 2719 O O . LYS A 1 338 ? 41.002 3.157 -16.446 1.00 73.12 338 LYS A O 1
ATOM 2724 N N . CYS A 1 339 ? 40.141 4.718 -17.814 1.00 69.62 339 CYS A N 1
ATOM 2725 C CA . CYS A 1 339 ? 38.825 4.783 -17.162 1.00 69.62 339 CYS A CA 1
ATOM 2726 C C . CYS A 1 339 ? 38.111 3.420 -17.156 1.00 69.62 339 CYS A C 1
ATOM 2728 O O . CYS A 1 339 ? 37.607 2.997 -16.125 1.00 69.62 339 CYS A O 1
ATOM 2730 N N . LEU A 1 340 ? 38.175 2.671 -18.264 1.00 66.25 340 LEU A N 1
ATOM 2731 C CA . LEU A 1 340 ? 37.600 1.321 -18.350 1.00 66.25 340 LEU A CA 1
ATOM 2732 C C . LEU A 1 340 ? 38.322 0.273 -17.482 1.00 66.25 340 LEU A C 1
ATOM 2734 O O . LEU A 1 340 ? 37.740 -0.767 -17.185 1.00 66.25 340 LEU A O 1
ATOM 2738 N N . LYS A 1 341 ? 39.585 0.506 -17.099 1.00 63.41 341 LYS A N 1
ATOM 2739 C CA . LYS A 1 341 ? 40.319 -0.367 -16.166 1.00 63.41 341 LYS A CA 1
ATOM 2740 C C . LYS A 1 341 ? 40.055 -0.014 -14.701 1.00 63.41 341 LYS A C 1
ATOM 2742 O O . LYS A 1 341 ? 40.131 -0.911 -13.869 1.00 63.41 341 LYS A O 1
ATOM 2747 N N . SER A 1 342 ? 39.739 1.244 -14.399 1.00 52.34 342 SER A N 1
ATOM 2748 C CA . SER A 1 342 ? 39.396 1.699 -13.047 1.00 52.34 342 SER A CA 1
ATOM 2749 C C . SER A 1 342 ? 38.021 1.210 -12.582 1.00 52.34 342 SER A C 1
ATOM 2751 O O . SER A 1 342 ? 37.865 0.913 -11.409 1.00 52.34 342 SER A O 1
ATOM 2753 N N . ASP A 1 343 ? 37.060 1.033 -13.495 1.00 52.84 343 ASP A N 1
ATOM 2754 C CA . ASP A 1 343 ? 35.699 0.559 -13.166 1.00 52.84 343 ASP A CA 1
ATOM 2755 C C . ASP A 1 343 ? 35.597 -0.976 -12.998 1.00 52.84 343 ASP A C 1
ATOM 2757 O O . ASP A 1 343 ? 34.511 -1.523 -12.821 1.00 52.84 343 ASP A O 1
ATOM 2761 N N . SER A 1 344 ? 36.722 -1.699 -13.082 1.00 48.69 344 SER A N 1
ATOM 2762 C CA . SER A 1 344 ? 36.799 -3.167 -12.959 1.00 48.69 344 SER A CA 1
ATOM 2763 C C . SER A 1 344 ? 37.490 -3.634 -11.666 1.00 48.69 344 SER A C 1
ATOM 2765 O O . SER A 1 344 ? 37.753 -4.829 -11.520 1.00 48.69 344 SER A O 1
ATOM 2767 N N . SER A 1 345 ? 37.827 -2.723 -10.753 1.00 51.56 345 SER A N 1
ATOM 2768 C CA . SER A 1 345 ? 38.581 -3.011 -9.529 1.00 51.56 345 SER A CA 1
ATOM 2769 C C . SER A 1 345 ? 37.964 -2.275 -8.344 1.00 51.56 345 SER A C 1
ATOM 2771 O O . SER A 1 345 ? 38.540 -1.297 -7.895 1.00 51.56 345 SER A O 1
ATOM 2773 N N . ASP A 1 346 ? 36.802 -2.737 -7.886 1.00 51.12 346 ASP A N 1
ATOM 2774 C CA . ASP A 1 346 ? 36.307 -2.597 -6.507 1.00 51.12 346 ASP A CA 1
ATOM 2775 C C . ASP A 1 346 ? 35.082 -3.516 -6.364 1.00 51.12 346 ASP A C 1
ATOM 2777 O O . ASP A 1 346 ? 33.945 -3.101 -6.544 1.00 51.12 346 ASP A O 1
ATOM 2781 N N . ASP A 1 347 ? 35.338 -4.809 -6.153 1.00 48.53 347 ASP A N 1
ATOM 2782 C CA . ASP A 1 347 ? 34.369 -5.772 -5.600 1.00 48.53 347 ASP A CA 1
ATOM 2783 C C . ASP A 1 347 ? 35.141 -7.006 -5.097 1.00 48.53 347 ASP A C 1
ATOM 2785 O O . ASP A 1 347 ? 35.013 -8.136 -5.572 1.00 48.53 347 ASP A O 1
ATOM 2789 N N . ALA A 1 348 ? 36.040 -6.760 -4.150 1.00 51.53 348 ALA A N 1
ATOM 2790 C CA . ALA A 1 348 ? 36.639 -7.782 -3.307 1.00 51.53 348 ALA A CA 1
ATOM 2791 C C . ALA A 1 348 ? 36.916 -7.136 -1.951 1.00 51.53 348 ALA A C 1
ATOM 2793 O O . ALA A 1 348 ? 38.009 -6.636 -1.734 1.00 51.53 348 ALA A O 1
ATOM 2794 N N . ASP A 1 349 ? 35.865 -7.018 -1.133 1.00 48.00 349 ASP A N 1
ATOM 2795 C CA . ASP A 1 349 ? 35.887 -7.103 0.337 1.00 48.00 349 ASP A CA 1
ATOM 2796 C C . ASP A 1 349 ? 34.623 -6.450 0.911 1.00 48.00 349 ASP A C 1
ATOM 2798 O O . ASP A 1 349 ? 34.585 -5.266 1.233 1.00 48.00 349 ASP A O 1
ATOM 2802 N N . SER A 1 350 ? 33.553 -7.237 1.035 1.00 44.41 350 SER A N 1
ATOM 2803 C CA . SER A 1 350 ? 32.449 -6.978 1.971 1.00 44.41 350 SER A CA 1
ATOM 2804 C C . SER A 1 350 ? 31.637 -8.257 2.159 1.00 44.41 350 SER A C 1
ATOM 2806 O O . SER A 1 350 ? 30.510 -8.398 1.694 1.00 44.41 350 SER A O 1
ATOM 2808 N N . SER A 1 351 ? 32.238 -9.222 2.852 1.00 42.34 351 SER A N 1
ATOM 2809 C CA . SER A 1 351 ? 31.500 -10.297 3.511 1.00 42.34 351 SER A CA 1
ATOM 2810 C C . SER A 1 351 ? 31.975 -10.403 4.956 1.00 42.34 351 SER A C 1
ATOM 2812 O O . SER A 1 351 ? 32.780 -11.265 5.297 1.00 42.34 351 SER A O 1
ATOM 2814 N N . GLU A 1 352 ? 31.465 -9.510 5.801 1.00 40.62 352 GLU A N 1
ATOM 2815 C CA . GLU A 1 352 ? 31.468 -9.671 7.253 1.00 40.62 352 GLU A CA 1
ATOM 2816 C C . GLU A 1 352 ? 29.999 -9.802 7.682 1.00 40.62 352 GLU A C 1
ATOM 2818 O O . GLU A 1 352 ? 29.270 -8.825 7.836 1.00 40.62 352 GLU A O 1
ATOM 2823 N N . ILE A 1 353 ? 29.527 -11.049 7.758 1.00 44.31 353 ILE A N 1
ATOM 2824 C CA . ILE A 1 353 ? 28.230 -11.398 8.339 1.00 44.31 353 ILE A CA 1
ATOM 2825 C C . ILE A 1 353 ? 28.488 -11.715 9.811 1.00 44.31 353 ILE A C 1
ATOM 2827 O O . ILE A 1 353 ? 29.052 -12.757 10.138 1.00 44.31 353 ILE A O 1
ATOM 2831 N N . GLN A 1 354 ? 28.061 -10.812 10.694 1.00 38.00 354 GLN A N 1
ATOM 2832 C CA . GLN A 1 354 ? 27.637 -11.173 12.042 1.00 38.00 354 GLN A CA 1
ATOM 2833 C C . GLN A 1 354 ? 26.173 -11.615 11.974 1.00 38.00 354 GLN A C 1
ATOM 2835 O O . GLN A 1 354 ? 25.287 -10.809 11.690 1.00 38.00 354 GLN A O 1
ATOM 2840 N N . THR A 1 355 ? 25.918 -12.894 12.228 1.00 42.94 355 THR A N 1
ATOM 2841 C CA . THR A 1 355 ? 24.780 -13.382 13.026 1.00 42.94 355 THR A CA 1
ATOM 2842 C C . THR A 1 355 ? 25.023 -14.823 13.429 1.00 42.94 355 THR A C 1
ATOM 2844 O O . THR A 1 355 ? 25.338 -15.639 12.535 1.00 42.94 355 THR A O 1
#